Protein AF-A0A7X2MZX8-F1 (afdb_monomer_lite)

Structure (mmCIF, N/CA/C/O backbone):
data_AF-A0A7X2MZX8-F1
#
_entry.id   AF-A0A7X2MZX8-F1
#
loop_
_atom_site.group_PDB
_atom_site.id
_atom_site.type_symbol
_atom_site.label_atom_id
_atom_site.label_alt_id
_atom_site.label_comp_id
_atom_site.label_asym_id
_atom_site.label_entity_id
_atom_site.label_seq_id
_atom_site.pdbx_PDB_ins_code
_atom_site.Cartn_x
_atom_site.Cartn_y
_atom_site.Cartn_z
_atom_site.occupancy
_atom_site.B_iso_or_equiv
_atom_site.auth_seq_id
_atom_site.auth_comp_id
_atom_site.auth_asym_id
_atom_site.auth_atom_id
_atom_site.pdbx_PDB_model_num
ATOM 1 N N . MET A 1 1 ? 12.137 27.429 22.334 1.00 54.06 1 MET A N 1
ATOM 2 C CA . MET A 1 1 ? 11.299 27.421 23.560 1.00 54.06 1 MET A CA 1
ATOM 3 C C . MET A 1 1 ? 10.363 28.617 23.544 1.00 54.06 1 MET A C 1
ATOM 5 O O . MET A 1 1 ? 10.804 29.695 23.160 1.00 54.06 1 MET A O 1
ATOM 9 N N . LYS A 1 2 ? 9.099 28.456 23.955 1.00 52.84 2 LYS A N 1
ATOM 10 C CA . LYS A 1 2 ? 8.215 29.604 24.213 1.00 52.84 2 LYS A CA 1
ATOM 11 C C . LYS A 1 2 ? 8.514 30.164 25.599 1.00 52.84 2 LYS A C 1
ATOM 13 O O . LYS A 1 2 ? 8.545 29.406 26.566 1.00 52.84 2 LYS A O 1
ATOM 18 N N . LEU A 1 3 ? 8.759 31.467 25.681 1.00 61.44 3 LEU A N 1
ATOM 19 C CA . LEU A 1 3 ? 8.984 32.147 26.953 1.00 61.44 3 LEU A CA 1
ATOM 20 C C . LEU A 1 3 ? 7.658 32.255 27.710 1.00 61.44 3 LEU A C 1
ATOM 22 O O . LEU A 1 3 ? 6.623 32.550 27.115 1.00 61.44 3 LEU A O 1
ATOM 26 N N . LYS A 1 4 ? 7.691 32.011 29.024 1.00 60.12 4 LYS A N 1
ATOM 27 C CA . LYS A 1 4 ? 6.530 32.230 29.899 1.00 60.12 4 LYS A CA 1
ATOM 28 C C . LYS A 1 4 ? 6.283 33.724 30.135 1.00 60.12 4 LYS A C 1
ATOM 30 O O . LYS A 1 4 ? 5.139 34.123 30.312 1.00 60.12 4 LYS A O 1
ATOM 35 N N . ASP A 1 5 ? 7.352 34.515 30.115 1.00 62.06 5 ASP A N 1
ATOM 36 C CA . ASP A 1 5 ? 7.329 35.967 30.239 1.00 62.06 5 ASP A CA 1
ATOM 37 C C . ASP A 1 5 ? 8.517 36.552 29.459 1.00 62.06 5 ASP A C 1
ATOM 39 O O . ASP A 1 5 ? 9.671 36.221 29.742 1.00 62.06 5 ASP A O 1
ATOM 43 N N . ALA A 1 6 ? 8.234 37.357 28.435 1.00 61.19 6 ALA A N 1
ATOM 44 C CA . ALA A 1 6 ? 9.251 37.936 27.558 1.00 61.19 6 ALA A CA 1
ATOM 45 C C . ALA A 1 6 ? 9.924 39.178 28.169 1.00 61.19 6 ALA A C 1
ATOM 47 O O . ALA A 1 6 ? 11.025 39.535 27.762 1.00 61.19 6 ALA A O 1
ATOM 48 N N . SER A 1 7 ? 9.314 39.808 29.179 1.00 61.16 7 SER A N 1
ATOM 49 C CA . SER A 1 7 ? 9.826 41.043 29.790 1.00 61.16 7 SER A CA 1
ATOM 50 C C . SER A 1 7 ? 11.043 40.831 30.699 1.00 61.16 7 SER A C 1
ATOM 52 O O . SER A 1 7 ? 11.708 41.799 31.054 1.00 61.16 7 SER A O 1
ATOM 54 N N . ASN A 1 8 ? 11.360 39.580 31.049 1.00 65.38 8 ASN A N 1
ATOM 55 C CA . ASN A 1 8 ? 12.527 39.216 31.862 1.00 65.38 8 ASN A CA 1
ATOM 56 C C . ASN A 1 8 ? 13.762 38.829 31.028 1.00 65.38 8 ASN A C 1
ATOM 58 O O . ASN A 1 8 ? 14.755 38.365 31.588 1.00 65.38 8 ASN A O 1
ATOM 62 N N . VAL A 1 9 ? 13.705 38.959 29.698 1.00 68.69 9 VAL A N 1
ATOM 63 C CA . VAL A 1 9 ? 14.809 38.572 28.813 1.00 68.69 9 VAL A CA 1
ATOM 64 C C . VAL A 1 9 ? 15.631 39.793 28.427 1.00 68.69 9 VAL A C 1
ATOM 66 O O . VAL A 1 9 ? 15.159 40.688 27.733 1.00 68.69 9 VAL A O 1
ATOM 69 N N . ASP A 1 10 ? 16.899 39.796 28.833 1.00 75.88 10 ASP A N 1
ATOM 70 C CA . ASP A 1 10 ? 17.861 40.809 28.409 1.00 75.88 10 ASP A CA 1
ATOM 71 C C . ASP A 1 10 ? 18.576 40.377 27.121 1.00 75.88 10 ASP A C 1
ATOM 73 O O . ASP A 1 10 ? 19.629 39.732 27.116 1.00 75.88 10 ASP A O 1
ATOM 77 N N . VAL A 1 11 ? 17.972 40.747 25.996 1.00 71.44 11 VAL A N 1
ATOM 78 C CA . VAL A 1 11 ? 18.468 40.454 24.644 1.00 71.44 11 VAL A CA 1
ATOM 79 C C . VAL A 1 11 ? 19.829 41.096 24.377 1.00 71.44 11 VAL A C 1
ATOM 81 O O . VAL A 1 11 ? 20.638 40.539 23.629 1.00 71.44 11 VAL A O 1
ATOM 84 N N . VAL A 1 12 ? 20.090 42.266 24.966 1.00 71.94 12 VAL A N 1
ATOM 85 C CA . VAL A 1 12 ? 21.333 43.021 24.758 1.00 71.94 12 VAL A CA 1
ATOM 86 C C . VAL A 1 12 ? 22.490 42.269 25.402 1.00 71.94 12 VAL A C 1
ATOM 88 O O . VAL A 1 12 ? 23.510 42.033 24.751 1.00 71.94 12 VAL A O 1
ATOM 91 N N . THR A 1 13 ? 22.288 41.799 26.632 1.00 75.31 13 THR A N 1
ATOM 92 C CA . THR A 1 13 ? 23.275 40.982 27.338 1.00 75.31 13 THR A CA 1
ATOM 93 C C . THR A 1 13 ? 23.524 39.658 26.611 1.00 75.31 13 THR A C 1
ATOM 95 O O . THR A 1 13 ? 24.680 39.296 26.402 1.00 75.31 13 THR A O 1
ATOM 98 N N . ILE A 1 14 ? 22.487 38.973 26.113 1.00 74.94 14 ILE A N 1
ATOM 99 C CA . ILE A 1 14 ? 22.658 37.691 25.397 1.00 74.94 14 ILE A CA 1
ATOM 100 C C . ILE A 1 14 ? 23.446 37.863 24.089 1.00 74.94 14 ILE A C 1
ATOM 102 O O . ILE A 1 14 ? 24.304 37.036 23.780 1.00 74.94 14 ILE A O 1
ATOM 106 N N . LYS A 1 15 ? 23.216 38.945 23.333 1.00 73.50 15 LYS A N 1
ATOM 107 C CA . LYS A 1 15 ? 23.986 39.245 22.109 1.00 73.50 15 LYS A CA 1
ATOM 108 C C . LYS A 1 15 ? 25.464 39.532 22.380 1.00 73.50 15 LYS A C 1
ATOM 110 O O . LYS A 1 15 ? 26.278 39.357 21.481 1.00 73.50 15 LYS A O 1
ATOM 115 N N . SER A 1 16 ? 25.805 39.980 23.588 1.00 75.31 16 SER A N 1
ATOM 116 C CA . SER A 1 16 ? 27.186 40.295 23.973 1.00 75.31 16 SER A CA 1
ATOM 117 C C . SER A 1 16 ? 28.009 39.074 24.407 1.00 75.31 16 SER A C 1
ATOM 119 O O . SER A 1 16 ? 29.221 39.187 24.583 1.00 75.31 16 SER A O 1
ATOM 121 N N . ILE A 1 17 ? 27.376 37.904 24.559 1.00 77.69 17 ILE A N 1
ATOM 122 C CA . ILE A 1 17 ? 28.056 36.667 24.956 1.00 77.69 17 ILE A CA 1
ATOM 123 C C . ILE A 1 17 ? 28.947 36.164 23.814 1.00 77.69 17 ILE A C 1
ATOM 125 O O . ILE A 1 17 ? 28.514 36.008 22.670 1.00 77.69 17 ILE A O 1
ATOM 129 N N . GLU A 1 18 ? 30.200 35.849 24.140 1.00 66.12 18 GLU A N 1
ATOM 130 C CA . GLU A 1 18 ? 31.179 35.364 23.172 1.00 66.12 18 GLU A CA 1
ATOM 131 C C . GLU A 1 18 ? 30.726 34.048 22.508 1.00 66.12 18 GLU A C 1
ATOM 133 O O . GLU A 1 18 ? 30.585 33.003 23.144 1.00 66.12 18 GLU A O 1
ATOM 138 N N . GLY A 1 19 ? 30.538 34.078 21.186 1.00 68.12 19 GLY A N 1
ATOM 139 C CA . GLY A 1 19 ? 30.087 32.926 20.397 1.00 68.12 19 GLY A CA 1
ATOM 140 C C . GLY A 1 19 ? 28.605 32.935 20.020 1.00 68.12 19 GLY A C 1
ATOM 141 O O . GLY A 1 19 ? 28.196 32.067 19.244 1.00 68.12 19 GLY A O 1
ATOM 142 N N . VAL A 1 20 ? 27.831 33.917 20.491 1.00 76.25 20 VAL A N 1
ATOM 143 C CA . VAL A 1 20 ? 26.480 34.203 19.992 1.00 76.25 20 VAL A CA 1
ATOM 144 C C . VAL A 1 20 ? 26.590 35.046 18.721 1.00 76.25 20 VAL A C 1
ATOM 146 O O . VAL A 1 20 ? 27.102 36.159 18.738 1.00 76.25 20 VAL A O 1
ATOM 149 N N . LEU A 1 21 ? 26.124 34.501 17.596 1.00 72.56 21 LEU A N 1
ATOM 150 C CA . LEU A 1 21 ? 26.112 35.187 16.297 1.00 72.56 21 LEU A CA 1
ATOM 151 C C . LEU A 1 21 ? 24.869 36.060 16.108 1.00 72.56 21 LEU A C 1
ATOM 153 O O . LEU A 1 21 ? 24.852 36.952 15.264 1.00 72.56 21 LEU A O 1
ATOM 157 N N . GLY A 1 22 ? 23.819 35.799 16.883 1.00 74.19 22 GLY A N 1
ATOM 158 C CA . GLY A 1 22 ? 22.591 36.572 16.841 1.00 74.19 22 GLY A CA 1
ATOM 159 C C . GLY A 1 22 ? 21.546 36.044 17.809 1.00 74.19 22 GLY A C 1
ATOM 160 O O . GLY A 1 22 ? 21.622 34.915 18.287 1.00 74.19 22 GLY A O 1
ATOM 161 N N . VAL A 1 23 ? 20.547 36.877 18.078 1.00 73.50 23 VAL A N 1
ATOM 162 C CA . VAL A 1 23 ? 19.348 36.503 18.832 1.00 73.50 23 VAL A CA 1
ATOM 163 C C . VAL A 1 23 ? 18.152 36.950 18.007 1.00 73.50 23 VAL A C 1
ATOM 165 O O . VAL A 1 23 ? 18.079 38.125 17.633 1.00 73.50 23 VAL A O 1
ATOM 168 N N . VAL A 1 24 ? 17.265 36.010 17.691 1.00 71.75 24 VAL A N 1
ATOM 169 C CA . VAL A 1 24 ? 16.042 36.239 16.919 1.00 71.75 24 VAL A CA 1
ATOM 170 C C . VAL A 1 24 ? 14.852 36.114 17.859 1.00 71.75 24 VAL A C 1
ATOM 172 O O . VAL A 1 24 ? 14.665 35.088 18.516 1.00 71.75 24 VAL A O 1
ATOM 175 N N . GLU A 1 25 ? 14.046 37.168 17.907 1.00 62.09 25 GLU A N 1
ATOM 176 C CA . GLU A 1 25 ? 12.780 37.191 18.630 1.00 62.09 25 GLU A CA 1
ATOM 177 C C . GLU A 1 25 ? 11.626 37.054 17.640 1.00 62.09 25 GLU A C 1
ATOM 179 O O . GLU A 1 25 ? 11.443 37.880 16.749 1.00 62.09 25 GLU A O 1
ATOM 184 N N . SER A 1 26 ? 10.860 35.979 17.786 1.00 61.91 26 SER A N 1
ATOM 185 C CA . SER A 1 26 ? 9.600 35.756 17.076 1.00 61.91 26 SER A CA 1
ATOM 186 C C . SER A 1 26 ? 8.633 35.084 18.062 1.00 61.91 26 SER A C 1
ATOM 188 O O . SER A 1 26 ? 8.614 35.451 19.234 1.00 61.91 26 SER A O 1
ATOM 190 N N . ASP A 1 27 ? 7.892 34.049 17.670 1.00 54.91 27 ASP A N 1
ATOM 191 C CA . ASP A 1 27 ? 7.043 33.282 18.602 1.00 54.91 27 ASP A CA 1
ATOM 192 C C . ASP A 1 27 ? 7.842 32.503 19.671 1.00 54.91 27 ASP A C 1
ATOM 194 O O . ASP A 1 27 ? 7.287 32.018 20.661 1.00 54.91 27 ASP A O 1
ATOM 198 N N . THR A 1 28 ? 9.156 32.370 19.473 1.00 52.41 28 THR A N 1
ATOM 199 C CA . THR A 1 28 ? 10.130 31.786 20.402 1.00 52.41 28 THR A CA 1
ATOM 200 C C . THR A 1 28 ? 11.420 32.597 20.369 1.00 52.41 28 THR A C 1
ATOM 202 O O . THR A 1 28 ? 11.798 33.075 19.300 1.00 52.41 28 THR A O 1
ATOM 205 N N . LEU A 1 29 ? 12.131 32.682 21.495 1.00 71.31 29 LEU A N 1
ATOM 206 C CA . LEU A 1 29 ? 13.488 33.229 21.533 1.00 71.31 29 LEU A CA 1
ATOM 207 C C . LEU A 1 29 ? 14.468 32.196 20.964 1.00 71.31 29 LEU A C 1
ATOM 209 O O . LEU A 1 29 ? 14.519 31.061 21.452 1.00 71.31 29 LEU A O 1
ATOM 213 N N . GLN A 1 30 ? 15.228 32.581 19.940 1.00 70.31 30 GLN A N 1
ATOM 214 C CA . GLN A 1 30 ? 16.240 31.733 19.311 1.00 70.31 30 GLN A CA 1
ATOM 215 C C . GLN A 1 30 ? 17.614 32.392 19.409 1.00 70.31 30 GLN A C 1
ATOM 217 O O . GLN A 1 30 ? 17.800 33.530 18.982 1.00 70.31 30 GLN A O 1
ATOM 222 N N . VAL A 1 31 ? 18.583 31.659 19.954 1.00 75.81 31 VAL A N 1
ATOM 223 C CA . VAL A 1 31 ? 19.983 32.084 20.033 1.00 75.81 31 VAL A CA 1
ATOM 224 C C . VAL A 1 31 ? 20.755 31.370 18.930 1.00 75.81 31 VAL A C 1
ATOM 226 O O . VAL A 1 31 ? 20.787 30.142 18.881 1.00 75.81 31 VAL A O 1
ATOM 229 N N . VAL A 1 32 ? 21.354 32.139 18.028 1.00 76.44 32 VAL A N 1
ATOM 230 C CA . VAL A 1 32 ? 22.102 31.632 16.876 1.00 76.44 32 VAL A CA 1
ATOM 231 C C . VAL A 1 32 ? 23.564 31.474 17.273 1.00 76.44 32 VAL A C 1
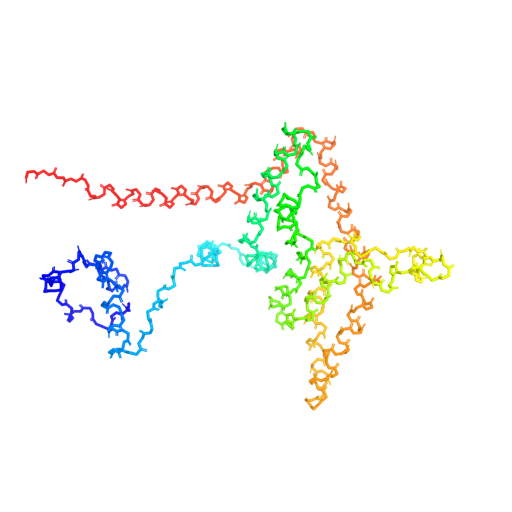ATOM 233 O O . VAL A 1 32 ? 24.223 32.442 17.653 1.00 76.44 32 VAL A O 1
ATOM 236 N N . LEU A 1 33 ? 24.079 30.252 17.167 1.00 76.62 33 LEU A N 1
ATOM 237 C CA . LEU A 1 33 ? 25.466 29.899 17.470 1.00 76.62 33 LEU A CA 1
ATOM 238 C C . LEU A 1 33 ? 26.188 29.487 16.183 1.00 76.62 33 LEU A C 1
ATOM 240 O O . LEU A 1 33 ? 25.575 28.958 15.258 1.00 76.62 33 LEU A O 1
ATOM 244 N N . GLY A 1 34 ? 27.499 29.723 16.120 1.00 67.75 34 GLY A N 1
ATOM 245 C CA . GLY A 1 34 ? 28.305 29.350 14.955 1.00 67.75 34 GLY A CA 1
ATOM 246 C C . GLY A 1 34 ? 28.410 27.836 14.722 1.00 67.75 34 GLY A C 1
ATOM 247 O O . GLY A 1 34 ? 28.273 27.050 15.671 1.00 67.75 34 GLY A O 1
ATOM 248 N N . PRO A 1 35 ? 28.695 27.415 13.472 1.00 55.41 35 PRO A N 1
ATOM 249 C CA . PRO A 1 35 ? 28.863 26.006 13.123 1.00 55.41 35 PRO A CA 1
ATOM 250 C C . PRO A 1 35 ? 29.941 25.356 14.006 1.00 55.41 35 PRO A C 1
ATOM 252 O O . PRO A 1 35 ? 31.004 25.930 14.236 1.00 55.41 35 PRO A O 1
ATOM 255 N N . GLY A 1 36 ? 29.641 24.180 14.565 1.00 61.47 36 GLY A N 1
ATOM 256 C CA . GLY A 1 36 ? 30.513 23.442 15.492 1.00 61.47 36 GLY A CA 1
ATOM 257 C C . GLY A 1 36 ? 30.426 23.845 16.976 1.00 61.47 36 GLY A C 1
ATOM 258 O O . GLY A 1 36 ? 30.676 23.005 17.840 1.00 61.47 36 GLY A O 1
ATOM 259 N N . LYS A 1 37 ? 30.027 25.083 17.316 1.00 66.19 37 LYS A N 1
ATOM 260 C CA . LYS A 1 37 ? 29.720 25.479 18.714 1.00 66.19 37 LYS A CA 1
ATOM 261 C C . LYS A 1 37 ? 28.304 25.068 19.126 1.00 66.19 37 LYS A C 1
ATOM 263 O O . LYS A 1 37 ? 28.093 24.727 20.287 1.00 66.19 37 LYS A O 1
ATOM 268 N N . VAL A 1 38 ? 27.366 25.056 18.175 1.00 69.19 38 VAL A N 1
ATOM 269 C CA . VAL A 1 38 ? 25.956 24.702 18.412 1.00 69.19 38 VAL A CA 1
ATOM 270 C C . VAL A 1 38 ? 25.779 23.283 18.965 1.00 69.19 38 VAL A C 1
ATOM 272 O O . VAL A 1 38 ? 24.985 23.086 19.875 1.00 69.19 38 VAL A O 1
ATOM 275 N N . GLU A 1 39 ? 26.568 22.314 18.495 1.00 64.50 39 GLU A N 1
ATOM 276 C CA . GLU A 1 39 ? 26.483 20.920 18.955 1.00 64.50 39 GLU A CA 1
ATOM 277 C C . GLU A 1 39 ? 27.008 20.757 20.386 1.00 64.50 39 GLU A C 1
ATOM 279 O O . GLU A 1 39 ? 26.370 20.108 21.211 1.00 64.50 39 GLU A O 1
ATOM 284 N N . LYS A 1 40 ? 28.138 21.401 20.711 1.00 70.56 40 LYS A N 1
ATOM 285 C CA . LYS A 1 40 ? 28.756 21.332 22.047 1.00 70.56 40 LYS A CA 1
ATOM 286 C C . LYS A 1 40 ? 27.912 22.027 23.110 1.00 70.56 40 LYS A C 1
ATOM 288 O O . LYS A 1 40 ? 27.673 21.466 24.171 1.00 70.56 40 LYS A O 1
ATOM 293 N N . ILE A 1 41 ? 27.448 23.241 22.808 1.00 73.94 41 ILE A N 1
ATOM 294 C CA . ILE A 1 41 ? 26.598 24.019 23.719 1.00 73.94 41 ILE A CA 1
ATOM 295 C C . ILE A 1 41 ? 25.226 23.362 23.839 1.00 73.94 41 ILE A C 1
ATOM 297 O O . ILE A 1 41 ? 24.660 23.309 24.925 1.00 73.94 41 ILE A O 1
ATOM 301 N N . GLY A 1 42 ? 24.707 22.822 22.737 1.00 71.00 42 GLY A N 1
ATOM 302 C CA . GLY A 1 42 ? 23.454 22.092 22.739 1.00 71.00 42 GLY A CA 1
ATOM 303 C C . GLY A 1 42 ? 23.475 20.863 23.649 1.00 71.00 42 GLY A C 1
ATOM 304 O O . GLY A 1 42 ? 22.486 20.609 24.331 1.00 71.00 42 GLY A O 1
ATOM 305 N N . ALA A 1 43 ? 24.582 20.114 23.675 1.00 71.25 43 ALA A N 1
ATOM 306 C CA . ALA A 1 43 ? 24.697 18.896 24.476 1.00 71.25 43 ALA A CA 1
ATOM 307 C C . ALA A 1 43 ? 24.684 19.211 25.978 1.00 71.25 43 ALA A C 1
ATOM 309 O O . ALA A 1 43 ? 23.885 18.640 26.714 1.00 71.25 43 ALA A O 1
ATOM 310 N N . GLU A 1 44 ? 25.478 20.198 26.395 1.00 73.56 44 GLU A N 1
ATOM 311 C CA . GLU A 1 44 ? 25.487 20.718 27.770 1.00 73.56 44 GLU A CA 1
ATOM 312 C C . GLU A 1 44 ? 24.131 21.314 28.171 1.00 73.56 44 GLU A C 1
ATOM 314 O O . GLU A 1 44 ? 23.617 21.082 29.263 1.00 73.56 44 GLU A O 1
ATOM 319 N N . PHE A 1 45 ? 23.487 22.048 27.260 1.00 73.38 45 PHE A N 1
ATOM 320 C CA . PHE A 1 45 ? 22.162 22.609 27.509 1.00 73.38 45 PHE A CA 1
ATOM 321 C C . PHE A 1 45 ? 21.101 21.517 27.702 1.00 73.38 45 PHE A C 1
ATOM 323 O O . PHE A 1 45 ? 20.238 21.641 28.574 1.00 73.38 45 PHE A O 1
ATOM 330 N N . ALA A 1 46 ? 21.162 20.440 26.917 1.00 74.31 46 ALA A N 1
ATOM 331 C CA . ALA A 1 46 ? 20.268 19.296 27.058 1.00 74.31 46 ALA A CA 1
ATOM 332 C C . ALA A 1 46 ? 20.484 18.548 28.380 1.00 74.31 46 ALA A C 1
ATOM 334 O O . ALA A 1 46 ? 19.509 18.120 28.999 1.00 74.31 46 ALA A O 1
ATOM 335 N N . GLU A 1 47 ? 21.729 18.441 28.842 1.00 75.06 47 GLU A N 1
ATOM 336 C CA . GLU A 1 47 ? 22.074 17.837 30.131 1.00 75.06 47 GLU A CA 1
ATOM 337 C C . GLU A 1 47 ? 21.566 18.679 31.313 1.00 75.06 47 GLU A C 1
ATOM 339 O O . GLU A 1 47 ? 20.925 18.153 32.223 1.00 75.06 47 GLU A O 1
ATOM 344 N N . LEU A 1 48 ? 21.746 20.002 31.256 1.00 74.44 48 LEU A N 1
ATOM 345 C CA . LEU A 1 48 ? 21.306 20.931 32.304 1.00 74.44 48 LEU A CA 1
ATOM 346 C C . LEU A 1 48 ? 19.782 21.078 32.397 1.00 74.44 48 LEU A C 1
ATOM 348 O O . LEU A 1 48 ? 19.247 21.331 33.476 1.00 74.44 48 LEU A O 1
ATOM 352 N N . THR A 1 49 ? 19.077 20.965 31.269 1.00 72.38 49 THR A N 1
ATOM 353 C CA . THR A 1 49 ? 17.623 21.200 31.204 1.00 72.38 49 THR A CA 1
ATOM 354 C C . THR A 1 49 ? 16.796 19.919 31.131 1.00 72.38 49 THR A C 1
ATOM 356 O O . THR A 1 49 ? 15.580 19.972 31.322 1.00 72.38 49 THR A O 1
ATOM 359 N N . GLY A 1 50 ? 17.425 18.774 30.850 1.00 64.94 50 GLY A N 1
ATOM 360 C CA . GLY A 1 50 ? 16.746 17.504 30.586 1.00 64.94 50 GLY A CA 1
ATOM 361 C C . GLY A 1 50 ? 15.968 17.476 29.264 1.00 64.94 50 GLY A C 1
ATOM 362 O O . GLY A 1 50 ? 15.136 16.589 29.066 1.00 64.94 50 GLY A O 1
ATOM 363 N N . ILE A 1 51 ? 16.190 18.445 28.368 1.00 64.38 51 ILE A N 1
ATOM 364 C CA . ILE A 1 51 ? 15.475 18.578 27.093 1.00 64.38 51 ILE A CA 1
ATOM 365 C C . ILE A 1 51 ? 16.400 18.116 25.963 1.00 64.38 51 ILE A C 1
ATOM 367 O O . ILE A 1 51 ? 17.405 18.776 25.709 1.00 64.38 51 ILE A O 1
ATOM 371 N N . PRO A 1 52 ? 16.095 17.005 25.268 1.00 59.44 52 PRO A N 1
ATOM 372 C CA . PRO A 1 52 ? 16.990 16.457 24.256 1.00 59.44 52 PRO A CA 1
ATOM 373 C C . PRO A 1 52 ? 17.190 17.417 23.075 1.00 59.44 52 PRO A C 1
ATOM 375 O O . PRO A 1 52 ? 16.256 18.074 22.610 1.00 59.44 52 PRO A O 1
ATOM 378 N N . LEU A 1 53 ? 18.420 17.463 22.558 1.00 57.88 53 LEU A N 1
ATOM 379 C CA . LEU A 1 53 ? 18.743 18.175 21.323 1.00 57.88 53 LEU A CA 1
ATOM 380 C C . LEU A 1 53 ? 17.936 17.609 20.149 1.00 57.88 53 LEU A C 1
ATOM 382 O O . LEU A 1 53 ? 17.942 16.403 19.920 1.00 57.88 53 LEU A O 1
ATOM 386 N N . GLY A 1 54 ? 17.271 18.486 19.391 1.00 54.16 54 GLY A N 1
ATOM 387 C CA . GLY A 1 54 ? 16.484 18.104 18.211 1.00 54.16 54 GLY A CA 1
ATOM 388 C C . GLY A 1 54 ? 14.963 18.186 18.375 1.00 54.16 54 GLY A C 1
ATOM 389 O O . GLY A 1 54 ? 14.243 17.792 17.467 1.00 54.16 54 GLY A O 1
ATOM 390 N N . THR A 1 55 ? 14.438 18.744 19.473 1.00 44.28 55 THR A N 1
ATOM 391 C CA . THR A 1 55 ? 12.988 19.009 19.621 1.00 44.28 55 THR A CA 1
ATOM 392 C C . THR A 1 55 ? 12.512 20.289 18.919 1.00 44.28 55 THR A C 1
ATOM 394 O O . THR A 1 55 ? 11.467 20.836 19.268 1.00 44.28 55 THR A O 1
ATOM 397 N N . ALA A 1 56 ? 13.281 20.810 17.964 1.00 44.00 56 ALA A N 1
ATOM 398 C CA . ALA A 1 56 ? 12.738 21.685 16.937 1.00 44.00 56 ALA A CA 1
ATOM 399 C C . ALA A 1 56 ? 12.436 20.777 15.747 1.00 44.00 56 ALA A C 1
ATOM 401 O O . ALA A 1 56 ? 13.349 20.386 15.025 1.00 44.00 56 ALA A O 1
ATOM 402 N N . GLU A 1 57 ? 11.172 20.376 15.617 1.00 41.41 57 GLU A N 1
ATOM 403 C CA . GLU A 1 57 ? 10.675 19.705 14.421 1.00 41.41 57 GLU A CA 1
ATOM 404 C C . GLU A 1 57 ? 10.997 20.614 13.225 1.00 41.41 57 GLU A C 1
ATOM 406 O O . GLU A 1 57 ? 10.408 21.682 13.064 1.00 41.41 57 GLU A O 1
ATOM 411 N N . GLU A 1 58 ? 11.987 20.237 12.409 1.00 43.09 58 GLU A N 1
ATOM 412 C CA . GLU A 1 58 ? 12.022 20.739 11.040 1.00 43.09 58 GLU A CA 1
ATOM 413 C C . GLU A 1 58 ? 10.714 20.298 10.385 1.00 43.09 58 GLU A C 1
ATOM 415 O O . GLU A 1 58 ? 10.352 19.121 10.521 1.00 43.09 58 GLU A O 1
ATOM 420 N N . PRO A 1 59 ? 9.995 21.199 9.691 1.00 40.50 59 PRO A N 1
ATOM 421 C CA . PRO A 1 59 ? 8.691 20.871 9.165 1.00 40.50 59 PRO A CA 1
ATOM 422 C C . PRO A 1 59 ? 8.816 19.714 8.188 1.00 40.50 59 PRO A C 1
ATOM 424 O O . PRO A 1 59 ? 9.304 19.848 7.064 1.00 40.50 59 PRO A O 1
ATOM 427 N N . THR A 1 60 ? 8.383 18.539 8.637 1.00 47.91 60 THR A N 1
ATOM 428 C CA . THR A 1 60 ? 8.369 17.348 7.797 1.00 47.91 60 THR A CA 1
ATOM 429 C C . THR A 1 60 ? 7.447 17.607 6.604 1.00 47.91 60 THR A C 1
ATOM 431 O O . THR A 1 60 ? 6.549 18.453 6.647 1.00 47.91 60 THR A O 1
ATOM 434 N N . ALA A 1 61 ? 7.601 16.848 5.517 1.00 52.22 61 ALA A N 1
ATOM 435 C CA . ALA A 1 61 ? 6.658 16.902 4.393 1.00 52.22 61 ALA A CA 1
ATOM 436 C C . ALA A 1 61 ? 5.186 16.722 4.844 1.00 52.22 61 ALA A C 1
ATOM 438 O O . ALA A 1 61 ? 4.259 17.161 4.159 1.00 52.22 61 ALA A O 1
ATOM 439 N N . GLU A 1 62 ? 4.962 16.122 6.019 1.00 49.03 62 GLU A N 1
ATOM 440 C CA . GLU A 1 62 ? 3.660 16.021 6.669 1.00 49.03 62 GLU A CA 1
ATOM 441 C C . GLU A 1 62 ? 3.138 17.359 7.213 1.00 49.03 62 GLU A C 1
ATOM 443 O O . GLU A 1 62 ? 1.928 17.586 7.163 1.00 49.03 62 GLU A O 1
ATOM 448 N N . GLU A 1 63 ? 4.005 18.244 7.703 1.00 50.91 63 GLU A N 1
ATOM 449 C CA . GLU A 1 63 ? 3.660 19.567 8.236 1.00 50.91 63 GLU A CA 1
ATOM 450 C C . GLU A 1 63 ? 3.459 20.598 7.131 1.00 50.91 63 GLU A C 1
ATOM 452 O O . GLU A 1 63 ? 2.422 21.256 7.117 1.00 50.91 63 GLU A O 1
ATOM 457 N N . LEU A 1 64 ? 4.305 20.616 6.097 1.00 53.19 64 LEU A N 1
ATOM 458 C CA . LEU A 1 64 ? 4.084 21.445 4.898 1.00 53.19 64 LEU A CA 1
ATOM 459 C C . LEU A 1 64 ? 2.791 21.055 4.153 1.00 53.19 64 LEU A C 1
ATOM 461 O O . LEU A 1 64 ? 2.080 21.900 3.595 1.00 53.19 64 LEU A O 1
ATOM 465 N N . ALA A 1 65 ? 2.427 19.768 4.182 1.00 54.38 65 ALA A N 1
ATOM 466 C CA . ALA A 1 65 ? 1.140 19.293 3.679 1.00 54.38 65 ALA A CA 1
ATOM 467 C C . ALA A 1 65 ? -0.035 19.598 4.631 1.00 54.38 65 ALA A C 1
ATOM 469 O O . ALA A 1 65 ? -1.186 19.562 4.185 1.00 54.38 65 ALA A O 1
ATOM 470 N N . LYS A 1 66 ? 0.205 19.874 5.922 1.00 52.16 66 LYS A N 1
ATOM 471 C CA . LYS A 1 66 ? -0.810 20.257 6.927 1.00 52.16 66 LYS A CA 1
ATOM 472 C C . LYS A 1 66 ? -1.006 21.776 7.023 1.00 52.16 66 LYS A C 1
ATOM 474 O O . LYS A 1 66 ? -2.152 22.201 7.171 1.00 52.16 66 LYS A O 1
ATOM 479 N N . GLU A 1 67 ? 0.027 22.593 6.859 1.00 45.78 67 GLU A N 1
ATOM 480 C CA . GLU A 1 67 ? -0.069 24.061 6.860 1.00 45.78 67 GLU A CA 1
ATOM 481 C C . GLU A 1 67 ? -0.832 24.572 5.632 1.00 45.78 67 GLU A C 1
ATOM 483 O O . GLU A 1 67 ? -1.798 25.323 5.775 1.00 45.78 67 GLU A O 1
ATOM 488 N N . ASN A 1 68 ? -0.591 23.985 4.452 1.00 50.62 68 ASN A N 1
ATOM 489 C CA . ASN A 1 68 ? -1.429 24.197 3.260 1.00 50.62 68 ASN A CA 1
ATOM 490 C C . ASN A 1 68 ? -2.906 23.754 3.445 1.00 50.62 68 ASN A C 1
ATOM 492 O O . ASN A 1 68 ? -3.789 24.118 2.660 1.00 50.62 68 ASN A O 1
ATOM 496 N N . LYS A 1 69 ? -3.220 22.952 4.479 1.00 50.84 69 LYS A N 1
ATOM 497 C CA . LYS A 1 69 ? -4.591 22.520 4.829 1.00 50.84 69 LYS A CA 1
ATOM 498 C C . LYS A 1 69 ? -5.271 23.442 5.849 1.00 50.84 69 LYS A C 1
ATOM 500 O O . LYS A 1 69 ? -6.501 23.365 5.962 1.00 50.84 69 LYS A O 1
ATOM 505 N N . ALA A 1 70 ? -4.532 24.285 6.573 1.00 48.25 70 ALA A N 1
ATOM 506 C CA . ALA A 1 70 ? -5.079 25.180 7.595 1.00 48.25 70 ALA A CA 1
ATOM 507 C C . ALA A 1 70 ? -5.718 26.439 6.984 1.00 48.25 70 ALA A C 1
ATOM 509 O O . ALA A 1 70 ? -6.832 26.787 7.374 1.00 48.25 70 ALA A O 1
ATOM 510 N N . GLU A 1 71 ? -5.125 27.023 5.939 1.00 44.19 71 GLU A N 1
ATOM 511 C CA . GLU A 1 71 ? -5.726 28.159 5.212 1.00 44.19 71 GLU A CA 1
ATOM 512 C C . GLU A 1 71 ? -6.975 27.759 4.398 1.00 44.19 71 GLU A C 1
ATOM 514 O O . GLU A 1 71 ? -7.865 28.568 4.143 1.00 44.19 71 GLU A O 1
ATOM 519 N N . ARG A 1 72 ? -7.139 26.463 4.088 1.00 45.88 72 ARG A N 1
ATOM 520 C CA . ARG A 1 72 ? -8.357 25.894 3.468 1.00 45.88 72 ARG A CA 1
ATOM 521 C C . ARG A 1 72 ? -9.456 25.518 4.473 1.00 45.88 72 ARG A C 1
ATOM 523 O O . ARG A 1 72 ? -10.384 24.781 4.118 1.00 45.88 72 ARG A O 1
ATOM 530 N N . LYS A 1 73 ? -9.358 25.939 5.740 1.00 43.56 73 LYS A N 1
ATOM 531 C CA . LYS A 1 73 ? -10.424 25.734 6.742 1.00 43.56 73 LYS A CA 1
ATOM 532 C C . LYS A 1 73 ? -11.576 26.735 6.609 1.00 43.56 73 LYS A C 1
ATOM 534 O O . LYS A 1 73 ? -12.661 26.434 7.089 1.00 43.56 73 LYS A O 1
ATOM 539 N N . ALA A 1 74 ? -11.385 27.859 5.918 1.00 45.66 74 ALA A N 1
ATOM 540 C CA . ALA A 1 74 ? -12.418 28.890 5.794 1.00 45.66 74 ALA A CA 1
ATOM 541 C C . ALA A 1 74 ? -13.381 28.704 4.603 1.00 45.66 74 ALA A C 1
ATOM 543 O O . ALA A 1 74 ? -14.407 29.373 4.543 1.00 45.66 74 ALA A O 1
ATOM 544 N N . MET A 1 75 ? -13.111 27.787 3.664 1.00 45.44 75 MET A N 1
ATOM 545 C CA . MET A 1 75 ? -13.985 27.577 2.504 1.00 45.44 75 MET A CA 1
ATOM 546 C C . MET A 1 75 ? -14.342 26.096 2.309 1.00 45.44 75 MET A C 1
ATOM 548 O O . MET A 1 75 ? -13.523 25.298 1.861 1.00 45.44 75 MET A O 1
ATOM 552 N N . GLN A 1 76 ? -15.614 25.789 2.602 1.00 45.09 76 GLN A N 1
ATOM 553 C CA . GLN A 1 76 ? -16.409 24.609 2.209 1.00 45.09 76 GLN A CA 1
ATOM 554 C C . GLN A 1 76 ? -16.312 23.334 3.082 1.00 45.09 76 GLN A C 1
ATOM 556 O O . GLN A 1 76 ? -15.628 22.358 2.786 1.00 45.09 76 GLN A O 1
ATOM 561 N N . ASN A 1 77 ? -17.164 23.284 4.110 1.00 57.16 77 ASN A N 1
ATOM 562 C CA . ASN A 1 77 ? -17.493 22.107 4.930 1.00 57.16 77 ASN A CA 1
ATOM 563 C C . ASN A 1 77 ? -18.362 21.053 4.191 1.00 57.16 77 ASN A C 1
ATOM 565 O O . ASN A 1 77 ? -19.354 20.577 4.737 1.00 57.16 77 ASN A O 1
ATOM 569 N N . HIS A 1 78 ? -18.041 20.674 2.947 1.00 75.12 78 HIS A N 1
ATOM 570 C CA . HIS A 1 78 ? -18.845 19.689 2.201 1.00 75.12 78 HIS A CA 1
ATOM 571 C C . HIS A 1 78 ? -18.403 18.236 2.505 1.00 75.12 78 HIS A C 1
ATOM 573 O O . HIS A 1 78 ? -17.196 17.962 2.518 1.00 75.12 78 HIS A O 1
ATOM 579 N N . PRO A 1 79 ? -19.323 17.264 2.694 1.00 76.81 79 PRO A N 1
ATOM 580 C CA . PRO A 1 79 ? -18.989 15.861 2.991 1.00 76.81 79 PRO A CA 1
ATOM 581 C C . PRO A 1 79 ? -18.054 15.222 1.955 1.00 76.81 79 PRO A C 1
ATOM 583 O O . PRO A 1 79 ? -17.134 14.490 2.320 1.00 76.81 79 PRO A O 1
ATOM 586 N N . VAL A 1 80 ? -18.216 15.575 0.676 1.00 76.31 80 VAL A N 1
ATOM 587 C CA . VAL A 1 80 ? -17.325 15.132 -0.412 1.00 76.31 80 VAL A CA 1
ATOM 588 C C . VAL A 1 80 ? -15.894 15.623 -0.194 1.00 76.31 80 VAL A C 1
ATOM 590 O O . VAL A 1 80 ? -14.954 14.847 -0.308 1.00 76.31 80 VAL A O 1
ATOM 593 N N . GLN A 1 81 ? -15.700 16.883 0.203 1.00 74.88 81 GLN A N 1
ATOM 594 C CA . GLN A 1 81 ? -14.358 17.400 0.472 1.00 74.88 81 GLN A CA 1
ATOM 595 C C . GLN A 1 81 ? -13.727 16.729 1.688 1.00 74.88 81 GLN A C 1
ATOM 597 O O . GLN A 1 81 ? -12.527 16.469 1.688 1.00 74.88 81 GLN A O 1
ATOM 602 N N . ARG A 1 82 ? -14.521 16.404 2.715 1.00 79.44 82 ARG A N 1
ATOM 603 C CA . ARG A 1 82 ? -14.035 15.645 3.875 1.00 79.44 82 ARG A CA 1
ATOM 604 C C . ARG A 1 82 ? -13.586 14.241 3.473 1.00 79.44 82 ARG A C 1
ATOM 606 O O . ARG A 1 82 ? -12.550 13.791 3.953 1.00 79.44 82 ARG A O 1
ATOM 613 N N . PHE A 1 83 ? -14.321 13.579 2.583 1.00 80.00 83 PHE A N 1
ATOM 614 C CA . PHE A 1 83 ? -13.927 12.284 2.033 1.00 80.00 83 PHE A CA 1
ATOM 615 C C . PHE A 1 83 ? -12.642 12.386 1.199 1.00 80.00 83 PHE A C 1
ATOM 617 O O . PHE A 1 83 ? -11.688 11.663 1.469 1.00 80.00 83 PHE A O 1
ATOM 624 N N . LEU A 1 84 ? -12.558 13.351 0.279 1.00 79.44 84 LEU A N 1
ATOM 625 C CA . LEU A 1 84 ? -11.349 13.597 -0.519 1.00 79.44 84 LEU A CA 1
ATOM 626 C C . LEU A 1 84 ? -10.128 13.927 0.354 1.00 79.44 84 LEU A C 1
ATOM 628 O O . LEU A 1 84 ? -9.026 13.467 0.067 1.00 79.44 84 LEU A O 1
ATOM 632 N N . ARG A 1 85 ? -10.313 14.667 1.457 1.00 81.12 85 ARG A N 1
ATOM 633 C CA . ARG A 1 85 ? -9.250 14.928 2.445 1.00 81.12 85 ARG A CA 1
ATOM 634 C C . ARG A 1 85 ? -8.743 13.638 3.091 1.00 81.12 85 ARG A C 1
ATOM 636 O O . ARG A 1 85 ? -7.534 13.501 3.243 1.00 81.12 85 ARG A O 1
ATOM 643 N N . ARG A 1 86 ? -9.633 12.698 3.432 1.00 85.69 86 ARG A N 1
ATOM 644 C CA . ARG A 1 86 ? -9.224 11.387 3.963 1.00 85.69 86 ARG A CA 1
ATOM 645 C C . ARG A 1 86 ? -8.405 10.610 2.947 1.00 85.69 86 ARG A C 1
ATOM 647 O O . ARG A 1 86 ? -7.346 10.111 3.294 1.00 85.69 86 ARG A O 1
ATOM 654 N N . ILE A 1 87 ? -8.847 10.569 1.688 1.00 87.12 87 ILE A N 1
ATOM 655 C CA . ILE A 1 87 ? -8.073 9.918 0.625 1.00 87.12 87 ILE A CA 1
ATOM 656 C C . ILE A 1 87 ? -6.689 10.562 0.496 1.00 87.12 87 ILE A C 1
ATOM 658 O O . ILE A 1 87 ? -5.692 9.853 0.500 1.00 87.12 87 ILE A O 1
ATOM 662 N N . ALA A 1 88 ? -6.596 11.893 0.488 1.00 84.81 88 ALA A N 1
ATOM 663 C CA . ALA A 1 88 ? -5.306 12.578 0.438 1.00 84.81 88 ALA A CA 1
ATOM 664 C C . ALA A 1 88 ? -4.393 12.217 1.628 1.00 84.81 88 ALA A C 1
ATOM 666 O O . ALA A 1 88 ? -3.204 11.982 1.433 1.00 84.81 88 ALA A O 1
ATOM 667 N N . ASN A 1 89 ? -4.932 12.126 2.849 1.00 86.75 89 ASN A N 1
ATOM 668 C CA . ASN A 1 89 ? -4.159 11.754 4.040 1.00 86.75 89 ASN A CA 1
ATOM 669 C C . ASN A 1 89 ? -3.543 10.346 3.955 1.00 86.75 89 ASN A C 1
ATOM 671 O O . ASN A 1 89 ? -2.509 10.113 4.569 1.00 86.75 89 ASN A O 1
ATOM 675 N N . ILE A 1 90 ? -4.126 9.434 3.170 1.00 92.88 90 ILE A N 1
ATOM 676 C CA . ILE A 1 90 ? -3.581 8.083 2.953 1.00 92.88 90 ILE A CA 1
ATOM 677 C C . ILE A 1 90 ? -2.289 8.134 2.126 1.00 92.88 90 ILE A C 1
ATOM 679 O O . ILE A 1 90 ? -1.362 7.358 2.369 1.00 92.88 90 ILE A O 1
ATOM 683 N N . PHE A 1 91 ? -2.220 9.066 1.172 1.00 91.75 91 PHE A N 1
ATOM 684 C CA . PHE A 1 91 ? -1.103 9.204 0.237 1.00 91.75 91 PHE A CA 1
ATOM 685 C C . PHE A 1 91 ? -0.014 10.170 0.704 1.00 91.75 91 PHE A C 1
ATOM 687 O O . PHE A 1 91 ? 1.128 10.007 0.290 1.00 91.75 91 PHE A O 1
ATOM 694 N N . VAL A 1 92 ? -0.322 11.144 1.569 1.00 88.88 92 VAL A N 1
ATOM 695 C CA . VAL A 1 92 ? 0.674 12.117 2.066 1.00 88.88 92 VAL A CA 1
ATOM 696 C C . VAL A 1 92 ? 1.924 11.439 2.653 1.00 88.88 92 VAL A C 1
ATOM 698 O O . VAL A 1 92 ? 3.016 11.794 2.213 1.00 88.88 92 VAL A O 1
ATOM 701 N N . PRO A 1 93 ? 1.816 10.424 3.535 1.00 90.12 93 PRO A N 1
ATOM 702 C CA . PRO A 1 93 ? 2.996 9.736 4.069 1.00 90.12 93 PRO A CA 1
ATOM 703 C C . PRO A 1 93 ? 3.806 8.969 3.010 1.00 90.12 93 PRO A C 1
ATOM 705 O O . PRO A 1 93 ? 4.944 8.590 3.256 1.00 90.12 93 PRO A O 1
ATOM 708 N N . LEU A 1 94 ? 3.226 8.713 1.832 1.00 93.25 94 LEU A N 1
ATOM 709 C CA . LEU A 1 94 ? 3.868 7.980 0.736 1.00 93.25 94 LEU A CA 1
ATOM 710 C C . LEU A 1 94 ? 4.603 8.906 -0.240 1.00 93.25 94 LEU A C 1
ATOM 712 O O . LEU A 1 94 ? 5.393 8.421 -1.049 1.00 93.25 94 LEU A O 1
ATOM 716 N N . LEU A 1 95 ? 4.365 10.222 -0.172 1.00 91.25 95 LEU A N 1
ATOM 717 C CA . LEU A 1 95 ? 4.931 11.195 -1.109 1.00 91.25 95 LEU A CA 1
ATOM 718 C C . LEU A 1 95 ? 6.462 11.131 -1.203 1.00 91.25 95 LEU A C 1
ATOM 720 O O . LEU A 1 95 ? 6.946 11.055 -2.333 1.00 91.25 95 LEU A O 1
ATOM 724 N N . PRO A 1 96 ? 7.236 11.102 -0.096 1.00 88.88 96 PRO A N 1
ATOM 725 C CA . PRO A 1 96 ? 8.696 11.068 -0.194 1.00 88.88 96 PRO A CA 1
ATOM 726 C C . PRO A 1 96 ? 9.195 9.839 -0.961 1.00 88.88 96 PRO A C 1
ATOM 728 O O . PRO A 1 96 ? 10.050 9.952 -1.838 1.00 88.88 96 PRO A O 1
ATOM 731 N N . GLY A 1 97 ? 8.594 8.675 -0.693 1.00 91.81 97 GLY A N 1
ATOM 732 C CA . GLY A 1 97 ? 8.897 7.444 -1.415 1.00 91.81 97 GLY A CA 1
ATOM 733 C C . GLY A 1 97 ? 8.556 7.562 -2.898 1.00 91.81 97 GLY A C 1
ATOM 734 O O . GLY A 1 97 ? 9.392 7.247 -3.743 1.00 91.81 97 GLY A O 1
ATOM 735 N N . ILE A 1 98 ? 7.346 8.032 -3.224 1.00 93.56 98 ILE A N 1
ATOM 736 C CA . ILE A 1 98 ? 6.868 8.131 -4.614 1.00 93.56 98 ILE A CA 1
ATOM 737 C C . ILE A 1 98 ? 7.774 9.057 -5.429 1.00 93.56 98 ILE A C 1
ATOM 739 O O . ILE A 1 98 ? 8.093 8.745 -6.577 1.00 93.56 98 ILE A O 1
ATOM 743 N N . ILE A 1 99 ? 8.223 10.163 -4.832 1.00 93.00 99 ILE A N 1
ATOM 744 C CA . ILE A 1 99 ? 9.156 11.102 -5.462 1.00 93.00 99 ILE A CA 1
ATOM 745 C C . ILE A 1 99 ? 10.489 10.406 -5.757 1.00 93.00 99 ILE A C 1
ATOM 747 O O . ILE A 1 99 ? 10.946 10.433 -6.899 1.00 93.00 99 ILE A O 1
ATOM 751 N N . ALA A 1 100 ? 11.090 9.738 -4.767 1.00 94.81 100 ALA A N 1
ATOM 752 C CA . ALA A 1 100 ? 12.368 9.049 -4.944 1.00 94.81 100 ALA A CA 1
ATOM 753 C C . ALA A 1 100 ? 12.285 7.936 -6.005 1.00 94.81 100 ALA A C 1
ATOM 755 O O . ALA A 1 100 ? 13.074 7.914 -6.950 1.00 94.81 100 ALA A O 1
ATOM 756 N N . ALA A 1 101 ? 11.289 7.054 -5.895 1.00 95.38 101 ALA A N 1
ATOM 757 C CA . ALA A 1 101 ? 11.072 5.955 -6.833 1.00 95.38 101 ALA A CA 1
ATOM 758 C C . ALA A 1 101 ? 10.791 6.461 -8.259 1.00 95.38 101 ALA A C 1
ATOM 760 O O . ALA A 1 101 ? 11.320 5.923 -9.233 1.00 95.38 101 ALA A O 1
ATOM 761 N N . GLY A 1 102 ? 9.993 7.526 -8.390 1.00 95.31 102 GLY A N 1
ATOM 762 C CA . GLY A 1 102 ? 9.688 8.163 -9.669 1.00 95.31 102 GLY A CA 1
ATOM 763 C C . GLY A 1 102 ? 10.921 8.764 -10.345 1.00 95.31 102 GLY A C 1
ATOM 764 O O . GLY A 1 102 ? 11.131 8.533 -11.536 1.00 95.31 102 GLY A O 1
ATOM 765 N N . LEU A 1 103 ? 11.765 9.482 -9.595 1.00 96.81 103 LEU A N 1
ATOM 766 C CA . LEU A 1 103 ? 13.009 10.061 -10.116 1.00 96.81 103 LEU A CA 1
ATOM 767 C C . LEU A 1 103 ? 14.000 8.978 -10.560 1.00 96.81 103 LEU A C 1
ATOM 769 O O . LEU A 1 103 ? 14.550 9.075 -11.657 1.00 96.81 103 LEU A O 1
ATOM 773 N N . ILE A 1 104 ? 14.177 7.922 -9.758 1.00 96.25 104 ILE A N 1
ATOM 774 C CA . ILE A 1 104 ? 15.043 6.786 -10.107 1.00 96.25 104 ILE A CA 1
ATOM 775 C C . ILE A 1 104 ? 14.555 6.123 -11.399 1.00 96.25 104 ILE A C 1
ATOM 777 O O . ILE A 1 104 ? 15.331 5.981 -12.344 1.00 96.25 104 ILE A O 1
ATOM 781 N N . ASN A 1 105 ? 13.264 5.784 -11.487 1.00 95.62 105 ASN A N 1
ATOM 782 C CA . ASN A 1 105 ? 12.698 5.175 -12.694 1.00 95.62 105 ASN A CA 1
ATOM 783 C C . ASN A 1 105 ? 12.804 6.098 -13.915 1.00 95.62 105 ASN A C 1
ATOM 785 O O . ASN A 1 105 ? 13.104 5.627 -15.011 1.00 95.62 105 ASN A O 1
ATOM 789 N N . GLY A 1 106 ? 12.601 7.406 -13.738 1.00 95.62 106 GLY A N 1
ATOM 790 C CA . GLY A 1 106 ? 12.774 8.400 -14.798 1.00 95.62 106 GLY A CA 1
ATOM 791 C C . GLY A 1 106 ? 14.196 8.404 -15.359 1.00 95.62 106 GLY A C 1
ATOM 792 O O . GLY A 1 106 ? 14.379 8.294 -16.572 1.00 95.62 106 GLY A O 1
ATOM 793 N N . ILE A 1 107 ? 15.203 8.446 -14.482 1.00 96.00 107 ILE A N 1
ATOM 794 C CA . ILE A 1 107 ? 16.620 8.391 -14.870 1.00 96.00 107 ILE A CA 1
ATOM 795 C C . ILE A 1 107 ? 16.939 7.058 -15.560 1.00 96.00 107 ILE A C 1
ATOM 797 O O . ILE A 1 107 ? 17.522 7.052 -16.646 1.00 96.00 107 ILE A O 1
ATOM 801 N N . CYS A 1 108 ? 16.511 5.929 -14.986 1.00 94.94 108 CYS A N 1
ATOM 802 C CA . CYS A 1 108 ? 16.701 4.611 -15.593 1.00 94.94 108 CYS A CA 1
ATOM 803 C C . CYS A 1 108 ? 16.080 4.534 -16.995 1.00 94.94 108 CYS A C 1
ATOM 805 O O . CYS A 1 108 ? 16.718 4.020 -17.913 1.00 94.94 108 CYS A O 1
ATOM 807 N N . ASN A 1 109 ? 14.882 5.085 -17.197 1.00 94.81 109 ASN A N 1
ATOM 808 C CA . ASN A 1 109 ? 14.225 5.108 -18.503 1.00 94.81 109 ASN A CA 1
ATOM 809 C C . ASN A 1 109 ? 15.014 5.923 -19.539 1.00 94.81 109 ASN A C 1
ATOM 811 O O . ASN A 1 109 ? 15.231 5.434 -20.648 1.00 94.81 109 ASN A O 1
ATOM 815 N N . VAL A 1 110 ? 15.505 7.114 -19.181 1.00 95.62 110 VAL A N 1
ATOM 816 C CA . VAL A 1 110 ? 16.345 7.936 -20.077 1.00 95.62 110 VAL A CA 1
ATOM 817 C C . VAL A 1 110 ? 17.633 7.203 -20.457 1.00 95.62 110 VAL A C 1
ATOM 819 O O . VAL A 1 110 ? 18.011 7.187 -21.632 1.00 95.62 110 VAL A O 1
ATOM 822 N N . ILE A 1 111 ? 18.280 6.551 -19.488 1.00 93.94 111 ILE A N 1
ATOM 823 C CA . ILE A 1 111 ? 19.487 5.748 -19.714 1.00 93.94 111 ILE A CA 1
ATOM 824 C C . ILE A 1 111 ? 19.190 4.579 -20.658 1.00 93.94 111 ILE A C 1
ATOM 826 O O . ILE A 1 111 ? 19.939 4.367 -21.611 1.00 93.94 111 ILE A O 1
ATOM 830 N N . ASN A 1 112 ? 18.098 3.841 -20.443 1.00 93.94 112 ASN A N 1
ATOM 831 C CA . ASN A 1 112 ? 17.723 2.705 -21.289 1.00 93.94 112 ASN A CA 1
ATOM 832 C C . ASN A 1 112 ? 17.486 3.125 -22.741 1.00 93.94 112 ASN A C 1
ATOM 834 O O . ASN A 1 112 ? 18.003 2.483 -23.654 1.00 93.94 112 ASN A O 1
ATOM 838 N N . VAL A 1 113 ? 16.750 4.219 -22.956 1.00 94.38 113 VAL A N 1
ATOM 839 C CA . VAL A 1 113 ? 16.482 4.747 -24.302 1.00 94.38 113 VAL A CA 1
ATOM 840 C C . VAL A 1 113 ? 17.776 5.222 -24.967 1.00 94.38 113 VAL A C 1
ATOM 842 O O . VAL A 1 113 ? 18.056 4.843 -26.102 1.00 94.38 113 VAL A O 1
ATOM 845 N N . SER A 1 114 ? 18.604 5.989 -24.253 1.00 94.12 114 SER A N 1
ATOM 846 C CA . SER A 1 114 ? 19.833 6.578 -24.813 1.00 94.12 114 SER A CA 1
ATOM 847 C C . SER A 1 114 ? 20.917 5.536 -25.098 1.00 94.12 114 SER A C 1
ATOM 849 O O . SER A 1 114 ? 21.632 5.634 -26.091 1.00 94.12 114 SER A O 1
ATOM 851 N N . SER A 1 115 ? 21.028 4.515 -24.246 1.00 91.94 115 SER A N 1
ATOM 852 C CA . SER A 1 115 ? 22.016 3.436 -24.381 1.00 91.94 115 SER A CA 1
ATOM 853 C C . SER A 1 115 ? 21.530 2.260 -25.230 1.00 91.94 115 SER A C 1
ATOM 855 O O . SER A 1 115 ? 22.261 1.283 -25.378 1.00 91.94 115 SER A O 1
ATOM 857 N N . LYS A 1 116 ? 20.293 2.307 -25.751 1.00 92.44 116 LYS A N 1
ATOM 858 C CA . LYS A 1 116 ? 19.613 1.162 -26.387 1.00 92.44 116 LYS A CA 1
ATOM 859 C C . LYS A 1 116 ? 19.634 -0.098 -25.508 1.00 92.44 116 LYS A C 1
ATOM 861 O O . LYS A 1 116 ? 19.769 -1.214 -26.003 1.00 92.44 116 LYS A O 1
ATOM 866 N N . GLY A 1 117 ? 19.526 0.094 -24.195 1.00 90.94 117 GLY A N 1
ATOM 867 C CA . GLY A 1 117 ? 19.514 -0.979 -23.207 1.00 90.94 117 GLY A CA 1
ATOM 868 C C . GLY A 1 117 ? 20.875 -1.615 -22.918 1.00 90.94 117 GLY A C 1
ATOM 869 O O . GLY A 1 117 ? 20.885 -2.686 -22.319 1.00 90.94 117 GLY A O 1
ATOM 870 N N . ALA A 1 118 ? 22.002 -0.984 -23.275 1.00 92.88 118 ALA A N 1
ATOM 871 C CA . ALA A 1 118 ? 23.347 -1.549 -23.083 1.00 92.88 118 ALA A CA 1
ATOM 872 C C . ALA A 1 118 ? 23.689 -1.923 -21.627 1.00 92.88 118 ALA A C 1
ATOM 874 O O . ALA A 1 118 ? 24.574 -2.742 -21.401 1.00 92.88 118 ALA A O 1
ATOM 875 N N . LEU A 1 119 ? 23.006 -1.328 -20.644 1.00 92.75 119 LEU A N 1
ATOM 876 C CA . LEU A 1 119 ? 23.206 -1.621 -19.220 1.00 92.75 119 LEU A CA 1
ATOM 877 C C . LEU A 1 119 ? 22.257 -2.697 -18.665 1.00 92.75 119 LEU A C 1
ATOM 879 O O . LEU A 1 119 ? 22.378 -3.071 -17.500 1.00 92.75 119 LEU A O 1
ATOM 883 N N . SER A 1 120 ? 21.316 -3.193 -19.472 1.00 92.50 120 SER A N 1
ATOM 884 C CA . SER A 1 120 ? 20.335 -4.194 -19.034 1.00 92.50 120 SER A CA 1
ATOM 885 C C . SER A 1 120 ? 21.026 -5.505 -18.666 1.00 92.50 120 SER A C 1
ATOM 887 O O . SER A 1 120 ? 21.902 -5.979 -19.389 1.00 92.50 120 SER A O 1
ATOM 889 N N . GLY A 1 121 ? 20.625 -6.102 -17.546 1.00 92.19 121 GLY A N 1
ATOM 890 C CA . GLY A 1 121 ? 21.211 -7.343 -17.033 1.00 92.19 121 GLY A CA 1
ATOM 891 C C . GLY A 1 121 ? 22.527 -7.165 -16.269 1.00 92.19 121 GLY A C 1
ATOM 892 O O . GLY A 1 121 ? 23.027 -8.134 -15.697 1.00 92.19 121 GLY A O 1
ATOM 893 N N . ILE A 1 122 ? 23.082 -5.949 -16.195 1.00 96.38 122 ILE A N 1
ATOM 894 C CA . ILE A 1 122 ? 24.236 -5.672 -15.336 1.00 96.38 122 ILE A CA 1
ATOM 895 C C . ILE A 1 122 ? 23.751 -5.509 -13.894 1.00 96.38 122 ILE A C 1
ATOM 897 O O . ILE A 1 122 ? 22.912 -4.657 -13.606 1.00 96.38 122 ILE A O 1
ATOM 901 N N . TRP A 1 123 ? 24.316 -6.297 -12.975 1.00 96.44 123 TRP A N 1
ATOM 902 C CA . TRP A 1 123 ? 23.815 -6.434 -11.602 1.00 96.44 123 TRP A CA 1
ATOM 903 C C . TRP A 1 123 ? 23.589 -5.093 -10.882 1.00 96.44 123 TRP A C 1
ATOM 905 O O . TRP A 1 123 ? 22.522 -4.885 -10.317 1.00 96.44 123 TRP A O 1
ATOM 915 N N . TRP A 1 124 ? 24.545 -4.156 -10.942 1.00 96.12 124 TRP A N 1
ATOM 916 C CA . TRP A 1 124 ? 24.445 -2.881 -10.222 1.00 96.12 124 TRP A CA 1
ATOM 917 C C . TRP A 1 124 ? 23.342 -1.990 -10.799 1.00 96.12 124 TRP A C 1
ATOM 919 O O . TRP A 1 124 ? 22.684 -1.253 -10.064 1.00 96.12 124 TRP A O 1
ATOM 929 N N . TYR A 1 125 ? 23.112 -2.076 -12.110 1.00 96.25 125 TYR A N 1
ATOM 930 C CA . TYR A 1 125 ? 22.075 -1.308 -12.782 1.00 96.25 125 TYR A CA 1
ATOM 931 C C . TYR A 1 125 ? 20.692 -1.889 -12.482 1.00 96.25 125 TYR A C 1
ATOM 933 O O . TYR A 1 125 ? 19.770 -1.145 -12.144 1.00 96.25 125 TYR A O 1
ATOM 941 N N . GLU A 1 126 ? 20.559 -3.217 -12.498 1.00 96.31 126 GLU A N 1
ATOM 942 C CA . GLU A 1 126 ? 19.329 -3.894 -12.076 1.00 96.31 126 GLU A CA 1
ATOM 943 C C . GLU A 1 126 ? 19.022 -3.665 -10.588 1.00 96.31 126 GLU A C 1
ATOM 945 O O . GLU A 1 126 ? 17.854 -3.518 -10.223 1.00 96.31 126 GLU A O 1
ATOM 950 N N . CYS A 1 127 ? 20.036 -3.525 -9.723 1.00 96.75 127 CYS A N 1
ATOM 951 C CA . CYS A 1 127 ? 19.831 -3.095 -8.337 1.00 96.75 127 CYS A CA 1
ATOM 952 C C . CYS A 1 127 ? 19.167 -1.712 -8.265 1.00 96.75 127 CYS A C 1
ATOM 954 O O . CYS A 1 127 ? 18.166 -1.554 -7.569 1.00 96.75 127 CYS A O 1
ATOM 956 N N . ILE A 1 128 ? 19.667 -0.721 -9.011 1.00 96.00 128 ILE A N 1
ATOM 957 C CA . ILE A 1 128 ? 19.077 0.631 -9.041 1.00 96.00 128 ILE A CA 1
ATOM 958 C C . ILE A 1 128 ? 17.638 0.582 -9.568 1.00 96.00 128 ILE A C 1
ATOM 960 O O . ILE A 1 128 ? 16.736 1.171 -8.968 1.00 96.00 128 ILE A O 1
ATOM 964 N N . ARG A 1 129 ? 17.401 -0.167 -10.650 1.00 95.44 129 ARG A N 1
ATOM 965 C CA . ARG A 1 129 ? 16.051 -0.369 -11.198 1.00 95.44 129 ARG A CA 1
ATOM 966 C C . ARG A 1 129 ? 15.113 -1.008 -10.179 1.00 95.44 129 ARG A C 1
ATOM 968 O O . ARG A 1 129 ? 13.969 -0.584 -10.053 1.00 95.44 129 ARG A O 1
ATOM 975 N N . THR A 1 130 ? 15.606 -1.980 -9.417 1.00 95.88 130 THR A N 1
ATOM 976 C CA . THR A 1 130 ? 14.837 -2.644 -8.358 1.00 95.88 130 THR A CA 1
ATOM 977 C C . THR A 1 130 ? 14.447 -1.661 -7.253 1.00 95.88 130 THR A C 1
ATOM 979 O O . THR A 1 130 ? 13.305 -1.693 -6.802 1.00 95.88 130 THR A O 1
ATOM 982 N N . ILE A 1 131 ? 15.338 -0.741 -6.859 1.00 94.50 131 ILE A N 1
ATOM 983 C CA . ILE A 1 131 ? 15.029 0.309 -5.869 1.00 94.50 131 ILE A CA 1
ATOM 984 C C . ILE A 1 131 ? 13.894 1.214 -6.371 1.00 94.50 131 ILE A C 1
ATOM 986 O O . ILE A 1 131 ? 12.955 1.496 -5.625 1.00 94.50 131 ILE A O 1
ATOM 990 N N . GLY A 1 132 ? 13.948 1.638 -7.638 1.00 92.81 132 GLY A N 1
ATOM 991 C CA . GLY A 1 132 ? 12.890 2.445 -8.255 1.00 92.81 132 GLY A CA 1
ATOM 992 C C . GLY A 1 132 ? 11.564 1.693 -8.410 1.00 92.81 132 GLY A C 1
ATOM 993 O O . GLY A 1 132 ? 10.491 2.287 -8.311 1.00 92.81 132 GLY A O 1
ATOM 994 N N . TRP A 1 133 ? 11.610 0.381 -8.620 1.00 94.56 133 TRP A N 1
ATOM 995 C CA . TRP A 1 133 ? 10.428 -0.458 -8.817 1.00 94.56 133 TRP A CA 1
ATOM 996 C C . TRP A 1 133 ? 9.730 -0.857 -7.505 1.00 94.56 133 TRP A C 1
ATOM 998 O O . TRP A 1 133 ? 8.500 -0.835 -7.438 1.00 94.56 133 TRP A O 1
ATOM 1008 N N . ALA A 1 134 ? 10.493 -1.170 -6.452 1.00 95.06 134 ALA A N 1
ATOM 1009 C CA . ALA A 1 134 ? 9.990 -1.815 -5.235 1.00 95.06 134 ALA A CA 1
ATOM 1010 C C . ALA A 1 134 ? 8.825 -1.068 -4.569 1.00 95.06 134 ALA A C 1
ATOM 1012 O O . ALA A 1 134 ? 7.844 -1.686 -4.159 1.00 95.06 134 ALA A O 1
ATOM 1013 N N . LEU A 1 135 ? 8.898 0.264 -4.477 1.00 94.31 135 LEU A N 1
ATOM 1014 C CA . LEU A 1 135 ? 7.814 1.041 -3.877 1.00 94.31 135 LEU A CA 1
ATOM 1015 C C . LEU A 1 135 ? 6.506 0.890 -4.657 1.00 94.31 135 LEU A C 1
ATOM 1017 O O . LEU A 1 135 ? 5.460 0.755 -4.033 1.00 94.31 135 LEU A O 1
ATOM 1021 N N . PHE A 1 136 ? 6.553 0.951 -5.990 1.00 93.06 136 PHE A N 1
ATOM 1022 C CA . PHE A 1 136 ? 5.352 0.887 -6.823 1.00 93.06 136 PHE A CA 1
ATOM 1023 C C . PHE A 1 136 ? 4.720 -0.501 -6.794 1.00 93.06 136 PHE A C 1
ATOM 1025 O O . PHE A 1 136 ? 3.496 -0.593 -6.726 1.00 93.06 136 PHE A O 1
ATOM 1032 N N . GLU A 1 137 ? 5.540 -1.553 -6.763 1.00 93.62 137 GLU A N 1
ATOM 1033 C CA . GLU A 1 137 ? 5.054 -2.926 -6.606 1.00 93.62 137 GLU A CA 1
ATOM 1034 C C . GLU A 1 137 ? 4.301 -3.104 -5.284 1.00 93.62 137 GLU A C 1
ATOM 1036 O O . GLU A 1 137 ? 3.172 -3.591 -5.251 1.00 93.62 137 GLU A O 1
ATOM 1041 N N . TYR A 1 138 ? 4.898 -2.649 -4.179 1.00 95.25 138 TYR A N 1
ATOM 1042 C CA . TYR A 1 138 ? 4.322 -2.796 -2.841 1.00 95.25 138 TYR A CA 1
ATOM 1043 C C . TYR A 1 138 ? 3.424 -1.624 -2.425 1.00 95.25 138 TYR A C 1
ATOM 1045 O O . TYR A 1 138 ? 2.943 -1.576 -1.289 1.00 95.25 138 TYR A O 1
ATOM 1053 N N . LEU A 1 139 ? 3.132 -0.696 -3.340 1.00 95.50 139 LEU A N 1
ATOM 1054 C CA . LEU A 1 139 ? 2.297 0.476 -3.084 1.00 95.50 139 LEU A CA 1
ATOM 1055 C C . LEU A 1 139 ? 0.917 0.107 -2.515 1.00 95.50 139 LEU A C 1
ATOM 1057 O O . LEU A 1 139 ? 0.493 0.769 -1.562 1.00 95.50 139 LEU A O 1
ATOM 1061 N N . PRO A 1 140 ? 0.231 -0.955 -2.993 1.00 95.94 140 PRO A N 1
ATOM 1062 C CA . PRO A 1 140 ? -1.020 -1.414 -2.392 1.00 95.94 140 PRO A CA 1
ATOM 1063 C C . PRO A 1 140 ? -0.918 -1.725 -0.894 1.00 95.94 140 PRO A C 1
ATOM 1065 O O . PRO A 1 140 ? -1.852 -1.420 -0.154 1.00 95.94 140 PRO A O 1
ATOM 1068 N N . ILE A 1 141 ? 0.207 -2.276 -0.421 1.00 97.06 141 ILE A N 1
ATOM 1069 C CA . ILE A 1 141 ? 0.428 -2.600 1.000 1.00 97.06 141 ILE A CA 1
ATOM 1070 C C . ILE A 1 141 ? 0.495 -1.317 1.824 1.00 97.06 141 ILE A C 1
ATOM 1072 O O . ILE A 1 141 ? -0.197 -1.189 2.836 1.00 97.06 141 ILE A O 1
ATOM 1076 N N . PHE A 1 142 ? 1.303 -0.351 1.384 1.00 97.06 142 PHE A N 1
ATOM 1077 C CA . PHE A 1 142 ? 1.482 0.909 2.104 1.00 97.06 142 PHE A CA 1
ATOM 1078 C C . PHE A 1 142 ? 0.208 1.758 2.100 1.00 97.06 142 PHE A C 1
ATOM 1080 O O . PHE A 1 142 ? -0.187 2.293 3.140 1.00 97.06 142 PHE A O 1
ATOM 1087 N N . VAL A 1 143 ? -0.486 1.818 0.959 1.00 97.06 143 VAL A N 1
ATOM 1088 C CA . VAL A 1 143 ? -1.806 2.454 0.859 1.00 97.06 143 VAL A CA 1
ATOM 1089 C C . VAL A 1 143 ? -2.798 1.759 1.777 1.00 97.06 143 VAL A C 1
ATOM 1091 O O . VAL A 1 143 ? -3.510 2.438 2.511 1.00 97.06 143 VAL A O 1
ATOM 1094 N N . GLY A 1 144 ? -2.818 0.428 1.802 1.00 97.50 144 GLY A N 1
ATOM 1095 C CA . GLY A 1 144 ? -3.730 -0.318 2.654 1.00 97.50 144 GLY A CA 1
ATOM 1096 C C . GLY A 1 144 ? -3.480 -0.101 4.145 1.00 97.50 144 GLY A C 1
ATOM 1097 O O . GLY A 1 144 ? -4.422 0.096 4.918 1.00 97.50 144 GLY A O 1
ATOM 1098 N N . MET A 1 145 ? -2.210 -0.049 4.547 1.00 97.81 145 MET A N 1
ATOM 1099 C CA . MET A 1 145 ? -1.805 0.269 5.914 1.00 97.81 145 MET A CA 1
ATOM 1100 C C . MET A 1 145 ? -2.271 1.667 6.334 1.00 97.81 145 MET A C 1
ATOM 1102 O O . MET A 1 145 ? -2.874 1.834 7.399 1.00 97.81 145 MET A O 1
ATOM 1106 N N . ASN A 1 146 ? -2.028 2.672 5.490 1.00 96.62 146 ASN A N 1
ATOM 1107 C CA . ASN A 1 146 ? -2.416 4.055 5.760 1.00 96.62 146 ASN A CA 1
ATOM 1108 C C . ASN A 1 146 ? -3.935 4.252 5.695 1.00 96.62 146 ASN A C 1
ATOM 1110 O O . ASN A 1 146 ? -4.489 4.994 6.503 1.00 96.62 146 ASN A O 1
ATOM 1114 N N . ALA A 1 147 ? -4.625 3.550 4.796 1.00 97.25 147 ALA A N 1
ATOM 1115 C CA . ALA A 1 147 ? -6.080 3.541 4.716 1.00 97.25 147 ALA A CA 1
ATOM 1116 C C . ALA A 1 147 ? -6.692 2.992 6.002 1.00 97.25 147 ALA A C 1
ATOM 1118 O O . ALA A 1 147 ? -7.570 3.627 6.584 1.00 97.25 147 ALA A O 1
ATOM 1119 N N . ALA A 1 148 ? -6.193 1.865 6.511 1.00 96.88 148 ALA A N 1
ATOM 1120 C CA . ALA A 1 148 ? -6.675 1.350 7.784 1.00 96.88 148 ALA A CA 1
ATOM 1121 C C . ALA A 1 148 ? -6.416 2.334 8.935 1.00 96.88 148 ALA A C 1
ATOM 1123 O O . ALA A 1 148 ? -7.343 2.601 9.699 1.00 96.88 148 ALA A O 1
ATOM 1124 N N . LYS A 1 149 ? -5.230 2.959 9.006 1.00 95.31 149 LYS A N 1
ATOM 1125 C CA . LYS A 1 149 ? -4.931 4.019 9.992 1.00 95.31 149 LYS A CA 1
ATOM 1126 C C . LYS A 1 149 ? -5.917 5.189 9.909 1.00 95.31 149 LYS A C 1
ATOM 1128 O O . LYS A 1 149 ? -6.538 5.534 10.914 1.00 95.31 149 LYS A O 1
ATOM 1133 N N . GLU A 1 150 ? -6.115 5.759 8.720 1.00 92.31 150 GLU A N 1
ATOM 1134 C CA . GLU A 1 150 ? -7.018 6.901 8.486 1.00 92.31 150 GLU A CA 1
ATOM 1135 C C . GLU A 1 150 ? -8.462 6.567 8.889 1.00 92.31 150 GLU A C 1
ATOM 1137 O O . GLU A 1 150 ? -9.190 7.386 9.460 1.00 92.31 150 GLU A O 1
ATOM 1142 N N . PHE A 1 151 ? -8.876 5.323 8.647 1.00 94.00 151 PHE A N 1
ATOM 1143 C CA . PHE A 1 151 ? -10.189 4.820 9.020 1.00 94.00 151 PHE A CA 1
ATOM 1144 C C . PHE A 1 151 ? -10.214 4.171 10.408 1.00 94.00 151 PHE A C 1
ATOM 1146 O O . PHE A 1 151 ? -11.217 3.549 10.741 1.00 94.00 151 PHE A O 1
ATOM 1153 N N . LYS A 1 152 ? -9.207 4.381 11.266 1.00 92.44 152 LYS A N 1
ATOM 1154 C CA . LYS A 1 152 ? -9.096 3.881 12.655 1.00 92.44 152 LYS A CA 1
ATOM 1155 C C . LYS A 1 152 ? -9.234 2.354 12.815 1.00 92.44 152 LYS A C 1
ATOM 1157 O O . LYS A 1 152 ? -9.842 1.902 13.784 1.00 92.44 152 LYS A O 1
ATOM 1162 N N . GLY A 1 153 ? -8.779 1.579 11.840 1.00 92.94 153 GLY A N 1
ATOM 1163 C CA . GLY A 1 153 ? -8.617 0.125 11.924 1.00 92.94 153 GLY A CA 1
ATOM 1164 C C . GLY A 1 153 ? -7.158 -0.272 12.158 1.00 92.94 153 GLY A C 1
ATOM 1165 O O . GLY A 1 153 ? -6.272 0.583 12.241 1.00 92.94 153 GLY A O 1
ATOM 1166 N N . SER A 1 154 ? -6.906 -1.574 12.240 1.00 95.56 154 SER A N 1
ATOM 1167 C CA . SER A 1 154 ? -5.571 -2.136 12.411 1.00 95.56 154 SER A CA 1
ATOM 1168 C C . SER A 1 154 ? -4.726 -1.959 11.142 1.00 95.56 154 SER A C 1
ATOM 1170 O O . SER A 1 154 ? -5.096 -2.473 10.079 1.00 95.56 154 SER A O 1
ATOM 1172 N N . PRO A 1 155 ? -3.564 -1.280 11.223 1.00 97.00 155 PRO A N 1
ATOM 1173 C CA . PRO A 1 155 ? -2.727 -1.019 10.055 1.00 97.00 155 PRO A CA 1
ATOM 1174 C C . PRO A 1 155 ? -2.257 -2.299 9.362 1.00 97.00 155 PRO A C 1
ATOM 1176 O O . PRO A 1 155 ? -2.219 -2.358 8.136 1.00 97.00 155 PRO A O 1
ATOM 1179 N N . ILE A 1 156 ? -1.936 -3.340 10.137 1.00 97.25 156 ILE A N 1
ATOM 1180 C CA . ILE A 1 156 ? -1.444 -4.607 9.588 1.00 97.25 156 ILE A CA 1
ATOM 1181 C C . ILE A 1 156 ? -2.542 -5.369 8.833 1.00 97.25 156 ILE A C 1
ATOM 1183 O O . ILE A 1 156 ? -2.267 -5.973 7.801 1.00 97.25 156 ILE A O 1
ATOM 1187 N N . LEU A 1 157 ? -3.801 -5.280 9.278 1.00 97.25 157 LEU A N 1
ATOM 1188 C CA . LEU A 1 157 ? -4.932 -5.887 8.567 1.00 97.25 157 LEU A CA 1
ATOM 1189 C C . LEU A 1 157 ? -5.234 -5.138 7.263 1.00 97.25 157 LEU A C 1
ATOM 1191 O O . LEU A 1 157 ? -5.511 -5.758 6.239 1.00 97.25 157 LEU A O 1
ATOM 1195 N N . GLY A 1 158 ? -5.109 -3.807 7.274 1.00 97.38 158 GLY A N 1
ATOM 1196 C CA . GLY A 1 158 ? -5.177 -2.998 6.057 1.00 97.38 158 GLY A CA 1
ATOM 1197 C C . GLY A 1 158 ? -4.063 -3.320 5.062 1.00 97.38 158 GLY A C 1
ATOM 1198 O O . GLY A 1 158 ? -4.330 -3.427 3.866 1.00 97.38 158 GLY A O 1
ATOM 1199 N N . ALA A 1 159 ? -2.836 -3.514 5.553 1.00 97.69 159 ALA A N 1
ATOM 1200 C CA . ALA A 1 159 ? -1.683 -3.923 4.755 1.00 97.69 159 ALA A CA 1
ATOM 1201 C C . ALA A 1 159 ? -1.895 -5.304 4.113 1.00 97.69 159 ALA A C 1
ATOM 1203 O O . ALA A 1 159 ? -1.586 -5.482 2.937 1.00 97.69 159 ALA A O 1
ATOM 1204 N N . LEU A 1 160 ? -2.488 -6.251 4.850 1.00 96.56 160 LEU A N 1
ATOM 1205 C CA . LEU A 1 160 ? -2.856 -7.574 4.339 1.00 96.56 160 LEU A CA 1
ATOM 1206 C C . LEU A 1 160 ? -3.874 -7.477 3.194 1.00 96.56 160 LEU A C 1
ATOM 1208 O O . LEU A 1 160 ? -3.685 -8.112 2.158 1.00 96.56 160 LEU A O 1
ATOM 1212 N N . ALA A 1 161 ? -4.907 -6.639 3.334 1.00 96.06 161 ALA A N 1
ATOM 1213 C CA . ALA A 1 161 ? -5.867 -6.391 2.255 1.00 96.06 161 ALA A CA 1
ATOM 1214 C C . ALA A 1 161 ? -5.195 -5.805 0.996 1.00 96.06 161 ALA A C 1
ATOM 1216 O O . ALA A 1 161 ? -5.526 -6.194 -0.125 1.00 96.06 161 ALA A O 1
ATOM 1217 N N . GLY A 1 162 ? -4.209 -4.922 1.181 1.00 95.44 162 GLY A N 1
ATOM 1218 C CA . GLY A 1 162 ? -3.382 -4.397 0.096 1.00 95.44 162 GLY A CA 1
ATOM 1219 C C . GLY A 1 162 ? -2.508 -5.465 -0.565 1.00 95.44 162 GLY A C 1
ATOM 1220 O O . GLY A 1 162 ? -2.481 -5.564 -1.789 1.00 95.44 162 GLY A O 1
ATOM 1221 N N . ALA A 1 163 ? -1.852 -6.313 0.232 1.00 94.12 163 ALA A N 1
ATOM 1222 C CA . ALA A 1 163 ? -0.999 -7.402 -0.250 1.00 94.12 163 ALA A CA 1
ATOM 1223 C C . ALA A 1 163 ? -1.769 -8.414 -1.112 1.00 94.12 163 ALA A C 1
ATOM 1225 O O . ALA A 1 163 ? -1.240 -8.915 -2.100 1.00 94.12 163 ALA A O 1
ATOM 1226 N N . MET A 1 164 ? -3.041 -8.671 -0.794 1.00 91.75 164 MET A N 1
ATOM 1227 C CA . MET A 1 164 ? -3.911 -9.537 -1.600 1.00 91.75 164 MET A CA 1
ATOM 1228 C C . MET A 1 164 ? -4.197 -9.006 -3.013 1.00 91.75 164 MET A C 1
ATOM 1230 O O . MET A 1 164 ? -4.673 -9.766 -3.859 1.00 91.75 164 MET A O 1
ATOM 1234 N N . CYS A 1 165 ? -3.947 -7.718 -3.258 1.00 92.19 165 CYS A N 1
ATOM 1235 C CA . CYS A 1 165 ? -4.111 -7.071 -4.560 1.00 92.19 165 CYS A CA 1
ATOM 1236 C C . CYS A 1 165 ? -2.794 -6.999 -5.357 1.00 92.19 165 CYS A C 1
ATOM 1238 O O . CYS A 1 165 ? -2.749 -6.365 -6.409 1.00 92.19 165 CYS A O 1
ATOM 1240 N N . ILE A 1 166 ? -1.725 -7.629 -4.862 1.00 91.69 166 ILE A N 1
ATOM 1241 C CA . ILE A 1 166 ? -0.434 -7.736 -5.547 1.00 91.69 166 ILE A CA 1
ATOM 1242 C C . ILE A 1 166 ? -0.319 -9.127 -6.163 1.00 91.69 166 ILE A C 1
ATOM 1244 O O . ILE A 1 166 ? -0.653 -10.136 -5.538 1.00 91.69 166 ILE A O 1
ATOM 1248 N N . ALA A 1 167 ? 0.150 -9.186 -7.407 1.00 87.56 167 ALA A N 1
ATOM 1249 C CA . ALA A 1 167 ? 0.369 -10.448 -8.090 1.00 87.56 167 ALA A CA 1
ATOM 1250 C C . ALA A 1 167 ? 1.651 -11.115 -7.586 1.00 87.56 167 ALA A C 1
ATOM 1252 O O . ALA A 1 167 ? 2.755 -10.705 -7.918 1.00 87.56 167 ALA A O 1
ATOM 1253 N N . ASN A 1 168 ? 1.499 -12.182 -6.802 1.00 86.81 168 ASN A N 1
ATOM 1254 C CA . ASN A 1 168 ? 2.615 -13.005 -6.352 1.00 86.81 168 ASN A CA 1
ATOM 1255 C C . ASN A 1 168 ? 2.456 -14.430 -6.889 1.00 86.81 168 ASN A C 1
ATOM 1257 O O . ASN A 1 168 ? 1.465 -15.095 -6.597 1.00 86.81 168 ASN A O 1
ATOM 1261 N N . ALA A 1 169 ? 3.447 -14.919 -7.638 1.00 84.31 169 ALA A N 1
ATOM 1262 C CA . ALA A 1 169 ? 3.419 -16.260 -8.227 1.00 84.31 169 ALA A CA 1
ATOM 1263 C C . ALA A 1 169 ? 3.300 -17.396 -7.188 1.00 84.31 169 ALA A C 1
ATOM 1265 O O . ALA A 1 169 ? 2.807 -18.472 -7.512 1.00 84.31 169 ALA A O 1
ATOM 1266 N N . GLY A 1 170 ? 3.715 -17.158 -5.940 1.00 86.00 170 GLY A N 1
ATOM 1267 C CA . GLY A 1 170 ? 3.557 -18.091 -4.822 1.00 86.00 170 GLY A CA 1
ATOM 1268 C C . GLY A 1 170 ? 2.166 -18.086 -4.181 1.00 86.00 170 GLY A C 1
ATOM 1269 O O . GLY A 1 170 ? 1.930 -18.837 -3.236 1.00 86.00 170 GLY A O 1
ATOM 1270 N N . MET A 1 171 ? 1.235 -17.248 -4.646 1.00 88.44 171 MET A N 1
ATOM 1271 C CA . MET A 1 171 ? -0.119 -17.202 -4.101 1.00 88.44 171 MET A CA 1
ATOM 1272 C C . MET A 1 171 ? -0.882 -18.495 -4.450 1.00 88.44 171 MET A C 1
ATOM 1274 O O . MET A 1 171 ? -0.985 -18.819 -5.632 1.00 88.44 171 MET A O 1
ATOM 1278 N N . PRO A 1 172 ? -1.506 -19.197 -3.480 1.00 89.88 172 PRO A N 1
ATOM 1279 C CA . PRO A 1 172 ? -2.189 -20.473 -3.739 1.00 89.88 172 PRO A CA 1
ATOM 1280 C C . PRO A 1 172 ? -3.310 -20.421 -4.793 1.00 89.88 172 PRO A C 1
ATOM 1282 O O . PRO A 1 172 ? -3.642 -21.427 -5.408 1.00 89.88 172 PRO A O 1
ATOM 1285 N N . LEU A 1 173 ? -3.898 -19.247 -5.032 1.00 86.88 173 LEU A N 1
ATOM 1286 C CA . LEU A 1 173 ? -4.911 -19.052 -6.078 1.00 86.88 173 LEU A CA 1
ATOM 1287 C C . LEU A 1 173 ? -4.331 -18.909 -7.488 1.00 86.88 173 LEU A C 1
ATOM 1289 O O . LEU A 1 173 ? -5.077 -18.987 -8.459 1.00 86.88 173 LEU A O 1
ATOM 1293 N N . LEU A 1 174 ? -3.025 -18.676 -7.603 1.00 87.12 174 LEU A N 1
ATOM 1294 C CA . LEU A 1 174 ? -2.313 -18.545 -8.874 1.00 87.12 174 LEU A CA 1
ATOM 1295 C C . LEU A 1 174 ? -1.470 -19.784 -9.198 1.00 87.12 174 LEU A C 1
ATOM 1297 O O . LEU A 1 174 ? -0.950 -19.904 -10.307 1.00 87.12 174 LEU A O 1
ATOM 1301 N N . THR A 1 175 ? -1.347 -20.727 -8.260 1.00 86.56 175 THR A N 1
ATOM 1302 C CA . THR A 1 175 ? -0.643 -21.990 -8.493 1.00 86.56 175 THR A CA 1
ATOM 1303 C C . THR A 1 175 ? -1.451 -22.918 -9.395 1.00 86.56 175 THR A C 1
ATOM 1305 O O . THR A 1 175 ? -2.673 -23.002 -9.285 1.00 86.56 175 THR A O 1
ATOM 1308 N N . LYS A 1 176 ? -0.763 -23.665 -10.265 1.00 84.94 176 LYS A N 1
ATOM 1309 C CA . LYS A 1 176 ? -1.387 -24.685 -11.118 1.00 84.94 17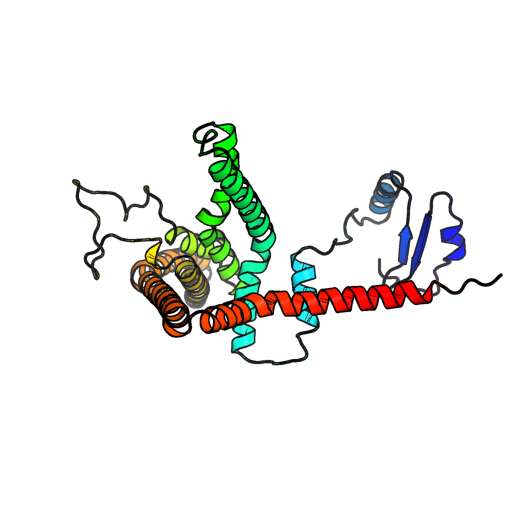6 LYS A CA 1
ATOM 1310 C C . LYS A 1 176 ? -1.450 -26.025 -10.385 1.00 84.94 176 LYS A C 1
ATOM 1312 O O . LYS A 1 176 ? -0.415 -26.546 -9.977 1.00 84.94 176 LYS A O 1
ATOM 1317 N N . PHE A 1 177 ? -2.637 -26.620 -10.290 1.00 83.38 177 PHE A N 1
ATOM 1318 C CA . PHE A 1 177 ? -2.844 -27.970 -9.752 1.00 83.38 177 PHE A CA 1
ATOM 1319 C C . PHE A 1 177 ? -3.090 -28.939 -10.907 1.00 83.38 177 PHE A C 1
ATOM 1321 O O . PHE A 1 177 ? -3.965 -28.702 -11.735 1.00 83.38 177 PHE A O 1
ATOM 1328 N N . ASN A 1 178 ? -2.311 -30.022 -11.011 1.00 82.81 178 ASN A N 1
ATOM 1329 C CA . ASN A 1 178 ? -2.404 -30.981 -12.127 1.00 82.81 178 ASN A CA 1
ATOM 1330 C C . ASN A 1 178 ? -2.391 -30.304 -13.515 1.00 82.81 178 ASN A C 1
ATOM 1332 O O . ASN A 1 178 ? -3.173 -30.654 -14.395 1.00 82.81 178 ASN A O 1
ATOM 1336 N N . LYS A 1 179 ? -1.523 -29.296 -13.697 1.00 79.75 179 LYS A N 1
ATOM 1337 C CA . LYS A 1 179 ? -1.429 -28.440 -14.903 1.00 79.75 179 LYS A CA 1
ATOM 1338 C C . LYS A 1 179 ? -2.677 -27.591 -15.207 1.00 79.75 179 LYS A C 1
ATOM 1340 O O . LYS A 1 179 ? -2.697 -26.913 -16.230 1.00 79.75 179 LYS A O 1
ATOM 1345 N N . THR A 1 180 ? -3.667 -27.574 -14.318 1.00 83.44 180 THR A N 1
ATOM 1346 C CA . THR A 1 180 ? -4.903 -26.793 -14.447 1.00 83.44 180 THR A CA 1
ATOM 1347 C C . THR A 1 180 ? -4.845 -25.569 -13.537 1.00 83.44 180 THR A C 1
ATOM 1349 O O . THR A 1 180 ? -4.320 -25.626 -12.423 1.00 83.44 180 THR A O 1
ATOM 1352 N N . GLU A 1 181 ? -5.343 -24.439 -14.026 1.00 86.06 181 GLU A N 1
ATOM 1353 C CA . GLU A 1 181 ? -5.416 -23.193 -13.263 1.00 86.06 181 GLU A CA 1
ATOM 1354 C C . GLU A 1 181 ? -6.597 -23.227 -12.289 1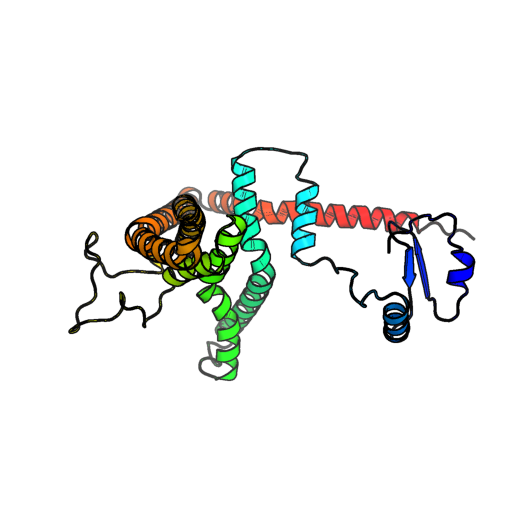.00 86.06 181 GLU A C 1
ATOM 1356 O O . GLU A 1 181 ? -7.634 -23.829 -12.572 1.00 86.06 181 GLU A O 1
ATOM 1361 N N . VAL A 1 182 ? -6.447 -22.585 -11.128 1.00 86.31 182 VAL A N 1
ATOM 1362 C CA . VAL A 1 182 ? -7.552 -22.445 -10.175 1.00 86.31 182 VAL A CA 1
ATOM 1363 C C . VAL A 1 182 ? -8.541 -21.425 -10.727 1.00 86.31 182 VAL A C 1
ATOM 1365 O O . VAL A 1 182 ? -8.202 -20.259 -10.941 1.00 86.31 182 VAL A O 1
ATOM 1368 N N . LEU A 1 183 ? -9.774 -21.871 -10.954 1.00 87.06 183 LEU A N 1
ATOM 1369 C CA . LEU A 1 183 ? -10.851 -21.025 -11.452 1.00 87.06 183 LEU A CA 1
ATOM 1370 C C . LEU A 1 183 ? -11.720 -20.540 -10.296 1.00 87.06 183 LEU A C 1
ATOM 1372 O O . LEU A 1 183 ? -12.074 -21.299 -9.392 1.00 87.06 183 LEU A O 1
ATOM 1376 N N . LEU A 1 184 ? -12.090 -19.263 -10.341 1.00 86.06 184 LEU A N 1
ATOM 1377 C CA . LEU A 1 184 ? -13.022 -18.689 -9.383 1.00 86.06 184 LEU A CA 1
ATOM 1378 C C . LEU A 1 184 ? -14.436 -19.254 -9.602 1.00 86.06 184 LEU A C 1
ATOM 1380 O O . LEU A 1 184 ? -14.898 -19.299 -10.746 1.00 86.06 184 LEU A O 1
ATOM 1384 N N . PRO A 1 185 ? -15.170 -19.592 -8.527 1.00 81.00 185 PRO A N 1
ATOM 1385 C CA . PRO A 1 185 ? -16.439 -20.318 -8.624 1.00 81.00 185 PRO A CA 1
ATOM 1386 C C . PRO A 1 185 ? -17.545 -19.555 -9.368 1.00 81.00 185 PRO A C 1
ATOM 1388 O O . PRO A 1 185 ? -18.404 -20.180 -9.977 1.00 81.00 185 PRO A O 1
ATOM 1391 N N . PHE A 1 186 ? -17.528 -18.218 -9.350 1.00 78.44 186 PHE A N 1
ATOM 1392 C CA . PHE A 1 186 ? -18.586 -17.399 -9.962 1.00 78.44 186 PHE A CA 1
ATOM 1393 C C . PHE A 1 186 ? -18.239 -16.859 -11.349 1.00 78.44 186 PHE A C 1
ATOM 1395 O O . PHE A 1 186 ? -19.136 -16.565 -12.132 1.00 78.44 186 PHE A O 1
ATOM 1402 N N . THR A 1 187 ? -16.951 -16.687 -11.658 1.00 79.25 187 THR A N 1
ATOM 1403 C CA . THR A 1 187 ? -16.523 -16.100 -12.937 1.00 79.25 187 THR A CA 1
ATOM 1404 C C . THR A 1 187 ? -15.983 -17.139 -13.910 1.00 79.25 187 THR A C 1
ATOM 1406 O O . THR A 1 187 ? -15.882 -16.836 -15.097 1.00 79.25 187 THR A O 1
ATOM 1409 N N . GLY A 1 188 ? -15.605 -18.331 -13.431 1.00 81.62 188 GLY A N 1
ATOM 1410 C CA . GLY A 1 188 ? -14.953 -19.362 -14.242 1.00 81.62 188 GLY A CA 1
ATOM 1411 C C . GLY A 1 188 ? -13.595 -18.928 -14.803 1.00 81.62 188 GLY A C 1
ATOM 1412 O O . GLY A 1 188 ? -13.085 -19.553 -15.726 1.00 81.62 188 GLY A O 1
ATOM 1413 N N . LYS A 1 189 ? -13.021 -17.836 -14.283 1.00 84.56 189 LYS A N 1
ATOM 1414 C CA . LYS A 1 189 ? -11.751 -17.256 -14.731 1.00 84.56 189 LYS A CA 1
ATOM 1415 C C . LYS A 1 189 ? -10.671 -17.455 -13.680 1.00 84.56 189 LYS A C 1
ATOM 1417 O O . LYS A 1 189 ? -10.967 -17.590 -12.491 1.00 84.56 189 LYS A O 1
ATOM 1422 N N . VAL A 1 190 ? -9.423 -17.408 -14.135 1.00 85.88 190 VAL A N 1
ATOM 1423 C CA . VAL A 1 190 ? -8.252 -17.338 -13.261 1.00 85.88 190 VAL A CA 1
ATOM 1424 C C . VAL A 1 190 ? -8.336 -16.075 -12.414 1.00 85.88 190 VAL A C 1
ATOM 1426 O O . VAL A 1 190 ? -8.725 -15.006 -12.896 1.00 85.88 190 VAL A O 1
ATOM 1429 N N . TYR A 1 191 ? -7.980 -16.206 -11.142 1.00 85.69 191 TYR A N 1
ATOM 1430 C CA . TYR A 1 191 ? -7.881 -15.071 -10.241 1.00 85.69 191 TYR A CA 1
ATOM 1431 C C . TYR A 1 191 ? -6.849 -14.061 -10.761 1.00 85.69 191 TYR A C 1
ATOM 1433 O O . TYR A 1 191 ? -5.732 -14.428 -11.112 1.00 85.69 191 TYR A O 1
ATOM 1441 N N . ASN A 1 192 ? -7.214 -12.779 -10.805 1.00 87.00 192 ASN A N 1
ATOM 1442 C CA . ASN A 1 192 ? -6.294 -11.703 -11.158 1.00 87.00 192 ASN A CA 1
ATOM 1443 C C . ASN A 1 192 ? -6.226 -10.694 -9.997 1.00 87.00 192 ASN A C 1
ATOM 1445 O O . ASN A 1 192 ? -7.083 -9.809 -9.920 1.00 87.00 192 ASN A O 1
ATOM 1449 N N . PRO A 1 193 ? -5.208 -10.797 -9.121 1.00 83.06 193 PRO A N 1
ATOM 1450 C CA . PRO A 1 193 ? -5.039 -9.909 -7.970 1.00 83.06 193 PRO A CA 1
ATOM 1451 C C . PRO A 1 193 ? -4.919 -8.434 -8.367 1.00 83.06 193 PRO A C 1
ATOM 1453 O O . PRO A 1 193 ? -5.388 -7.553 -7.650 1.00 83.06 193 PRO A O 1
ATOM 1456 N N . ALA A 1 194 ? -4.323 -8.169 -9.532 1.00 79.88 194 ALA A N 1
ATOM 1457 C CA . ALA A 1 194 ? -4.074 -6.824 -10.032 1.00 79.88 194 ALA A CA 1
ATOM 1458 C C . ALA A 1 194 ? -5.270 -6.232 -10.801 1.00 79.88 194 ALA A C 1
ATOM 1460 O O . ALA A 1 194 ? -5.217 -5.066 -11.190 1.00 79.88 194 ALA A O 1
ATOM 1461 N N . ALA A 1 195 ? -6.360 -6.986 -11.011 1.00 74.56 195 ALA A N 1
ATOM 1462 C CA . ALA A 1 195 ? -7.479 -6.568 -11.863 1.00 74.56 195 ALA A CA 1
ATOM 1463 C C . ALA A 1 195 ? -8.097 -5.226 -11.450 1.00 74.56 195 ALA A C 1
ATOM 1465 O O . ALA A 1 195 ? -8.478 -4.432 -12.305 1.00 74.56 195 ALA A O 1
ATOM 1466 N N . GLY A 1 196 ? -8.200 -4.969 -10.145 1.00 73.62 196 GLY A N 1
ATOM 1467 C CA . GLY A 1 196 ? -8.733 -3.713 -9.618 1.00 73.62 196 GLY A CA 1
ATOM 1468 C C . GLY A 1 196 ? -7.683 -2.668 -9.243 1.00 73.62 196 GLY A C 1
ATOM 1469 O O . GLY A 1 196 ? -8.046 -1.584 -8.779 1.00 73.62 196 GLY A O 1
ATOM 1470 N N . GLY A 1 197 ? -6.400 -2.991 -9.427 1.00 86.25 197 GLY A N 1
ATOM 1471 C CA . GLY A 1 197 ? -5.264 -2.124 -9.134 1.00 86.25 197 GLY A CA 1
ATOM 1472 C C . GLY A 1 197 ? -5.275 -1.529 -7.723 1.00 86.25 197 GLY A C 1
ATOM 1473 O O . GLY A 1 197 ? -5.802 -2.096 -6.762 1.00 86.25 197 GLY A O 1
ATOM 1474 N N . LEU A 1 198 ? -4.705 -0.328 -7.608 1.00 91.75 198 LEU A N 1
ATOM 1475 C CA . LEU A 1 198 ? -4.586 0.388 -6.338 1.00 91.75 198 LEU A CA 1
ATOM 1476 C C . LEU A 1 198 ? -5.943 0.785 -5.734 1.00 91.75 198 LEU A C 1
ATOM 1478 O O . LEU A 1 198 ? -6.072 0.887 -4.514 1.00 91.75 198 LEU A O 1
ATOM 1482 N N . LEU A 1 199 ? -6.963 0.997 -6.572 1.00 92.25 199 LEU A N 1
ATOM 1483 C CA . LEU A 1 199 ? -8.309 1.348 -6.117 1.00 92.25 199 LEU A CA 1
ATOM 1484 C C . LEU A 1 199 ? -8.976 0.185 -5.382 1.00 92.25 199 LEU A C 1
ATOM 1486 O O . LEU A 1 199 ? -9.564 0.405 -4.324 1.00 92.25 199 LEU A O 1
ATOM 1490 N N . ALA A 1 200 ? -8.849 -1.045 -5.891 1.00 93.31 200 ALA A N 1
ATOM 1491 C CA . ALA A 1 200 ? -9.335 -2.224 -5.177 1.00 93.31 200 ALA A CA 1
ATOM 1492 C C . ALA A 1 200 ? -8.651 -2.379 -3.819 1.00 93.31 200 ALA A C 1
ATOM 1494 O O . ALA A 1 200 ? -9.343 -2.584 -2.824 1.00 93.31 200 ALA A O 1
ATOM 1495 N N . ALA A 1 201 ? -7.326 -2.210 -3.763 1.00 95.50 201 ALA A N 1
ATOM 1496 C CA . ALA A 1 201 ? -6.574 -2.268 -2.511 1.00 95.50 201 ALA A CA 1
ATOM 1497 C C . ALA A 1 201 ? -7.076 -1.229 -1.497 1.00 95.50 201 ALA A C 1
ATOM 1499 O O . ALA A 1 201 ? -7.369 -1.564 -0.353 1.00 95.50 201 ALA A O 1
ATOM 1500 N N . LEU A 1 202 ? -7.262 0.019 -1.933 1.00 95.75 202 LEU A N 1
ATOM 1501 C CA . LEU A 1 202 ? -7.792 1.095 -1.097 1.00 95.75 202 LEU A CA 1
ATOM 1502 C C . LEU A 1 202 ? -9.190 0.766 -0.547 1.00 95.75 202 LEU A C 1
ATOM 1504 O O . LEU A 1 202 ? -9.424 0.891 0.656 1.00 95.75 202 LEU A O 1
ATOM 1508 N N . ILE A 1 203 ? -10.114 0.331 -1.409 1.00 95.69 203 ILE A N 1
ATOM 1509 C CA . ILE A 1 203 ? -11.486 -0.024 -1.013 1.00 95.69 203 ILE A CA 1
ATOM 1510 C C . ILE A 1 203 ? -11.473 -1.215 -0.047 1.00 95.69 203 ILE A C 1
ATOM 1512 O O . ILE A 1 203 ? -12.160 -1.182 0.976 1.00 95.69 203 ILE A O 1
ATOM 1516 N N . ALA A 1 204 ? -10.659 -2.234 -0.329 1.00 96.88 204 ALA A N 1
ATOM 1517 C CA . ALA A 1 204 ? -10.493 -3.407 0.519 1.00 96.88 204 ALA A CA 1
ATOM 1518 C C . ALA A 1 204 ? -9.971 -3.037 1.909 1.00 96.88 204 ALA A C 1
ATOM 1520 O O . ALA A 1 204 ? -10.543 -3.457 2.912 1.00 96.88 204 ALA A O 1
ATOM 1521 N N . SER A 1 205 ? -8.949 -2.192 2.007 1.00 97.50 205 SER A N 1
ATOM 1522 C CA . SER A 1 205 ? -8.394 -1.791 3.303 1.00 97.50 205 SER A CA 1
ATOM 1523 C C . SER A 1 205 ? -9.353 -0.918 4.119 1.00 97.50 205 SER A C 1
ATOM 1525 O O . SER A 1 205 ? -9.424 -1.064 5.341 1.00 97.50 205 SER A O 1
ATOM 1527 N N . ILE A 1 206 ? -10.150 -0.061 3.467 1.00 96.69 206 ILE A N 1
ATOM 1528 C CA . ILE A 1 206 ? -11.237 0.681 4.131 1.00 96.69 206 ILE A CA 1
ATOM 1529 C C . ILE A 1 206 ? -12.299 -0.291 4.658 1.00 96.69 206 ILE A C 1
ATOM 1531 O O . ILE A 1 206 ? -12.765 -0.143 5.792 1.00 96.69 206 ILE A O 1
ATOM 1535 N N . PHE A 1 207 ? -12.662 -1.299 3.861 1.00 97.75 207 PHE A N 1
ATOM 1536 C CA . PHE A 1 207 ? -13.601 -2.336 4.272 1.00 97.75 207 PHE A CA 1
ATOM 1537 C C . PHE A 1 207 ? -13.071 -3.143 5.460 1.00 97.75 207 PHE A C 1
ATOM 1539 O O . PHE A 1 207 ? -13.805 -3.319 6.426 1.00 97.75 207 PHE A O 1
ATOM 1546 N N . PHE A 1 208 ? -11.799 -3.550 5.453 1.00 97.94 208 PHE A N 1
ATOM 1547 C CA . PHE A 1 208 ? -11.162 -4.238 6.582 1.00 97.94 208 PHE A CA 1
ATOM 1548 C C . PHE A 1 208 ? -11.223 -3.399 7.861 1.00 97.94 208 PHE A C 1
ATOM 1550 O O . PHE A 1 208 ? -11.621 -3.905 8.907 1.00 97.94 208 PHE A O 1
ATOM 1557 N N . ALA A 1 209 ? -10.904 -2.103 7.781 1.00 96.94 209 ALA A N 1
ATOM 1558 C CA . ALA A 1 209 ? -10.973 -1.204 8.932 1.00 96.94 209 ALA A CA 1
ATOM 1559 C C . ALA A 1 209 ? -12.403 -1.026 9.466 1.00 96.94 209 ALA A C 1
ATOM 1561 O O . ALA A 1 209 ? -12.612 -0.877 10.673 1.00 96.94 209 ALA A O 1
ATOM 1562 N N . TRP A 1 210 ? -13.401 -1.025 8.582 1.00 97.56 210 TRP A N 1
ATOM 1563 C CA . TRP A 1 210 ? -14.806 -1.006 8.982 1.00 97.56 210 TRP A CA 1
ATOM 1564 C C . TRP A 1 210 ? -15.233 -2.341 9.608 1.00 97.56 210 TRP A C 1
ATOM 1566 O O . TRP A 1 210 ? -15.816 -2.340 10.693 1.00 97.56 210 TRP A O 1
ATOM 1576 N N . LEU A 1 211 ? -14.902 -3.461 8.965 1.00 97.50 211 LEU A N 1
ATOM 1577 C CA . LEU A 1 211 ? -15.272 -4.815 9.367 1.00 97.50 211 LEU A CA 1
ATOM 1578 C C . LEU A 1 211 ? -14.680 -5.170 10.732 1.00 97.50 211 LEU A C 1
ATOM 1580 O O . LEU A 1 211 ? -15.410 -5.629 11.609 1.00 97.50 211 LEU A O 1
ATOM 1584 N N . GLU A 1 212 ? -13.397 -4.871 10.946 1.00 96.06 212 GLU A N 1
ATOM 1585 C CA . GLU A 1 212 ? -12.720 -5.111 12.222 1.00 96.06 212 GLU A CA 1
ATOM 1586 C C . GLU A 1 212 ? -13.456 -4.435 13.376 1.00 96.06 212 GLU A C 1
ATOM 1588 O O . GLU A 1 212 ? -13.703 -5.045 14.415 1.00 96.06 212 GLU A O 1
ATOM 1593 N N . LYS A 1 213 ? -13.873 -3.180 13.189 1.00 94.88 213 LYS A N 1
ATOM 1594 C CA . LYS A 1 213 ? -14.617 -2.449 14.218 1.00 94.88 213 LYS A CA 1
ATOM 1595 C C . LYS A 1 213 ? -15.974 -3.062 14.502 1.00 94.88 213 LYS A C 1
ATOM 1597 O O . LYS A 1 213 ? -16.413 -3.009 15.645 1.00 94.88 213 LYS A O 1
ATOM 1602 N N . GLN A 1 214 ? -16.661 -3.587 13.490 1.00 96.31 214 GLN A N 1
ATOM 1603 C CA . GLN A 1 214 ? -17.955 -4.230 13.711 1.00 96.31 214 GLN A CA 1
ATOM 1604 C C . GLN A 1 214 ? -17.789 -5.546 14.460 1.00 96.31 214 GLN A C 1
ATOM 1606 O O . GLN A 1 214 ? -18.503 -5.780 15.429 1.00 96.31 214 GLN A O 1
ATOM 1611 N N . ILE A 1 215 ? -16.796 -6.355 14.088 1.00 94.38 215 ILE A N 1
ATOM 1612 C CA . ILE A 1 215 ? -16.507 -7.612 14.785 1.00 94.38 215 ILE A CA 1
ATOM 1613 C C . ILE A 1 215 ? -16.106 -7.330 16.237 1.00 94.38 215 ILE A C 1
ATOM 1615 O O . ILE A 1 215 ? -16.636 -7.959 17.151 1.00 94.38 215 ILE A O 1
ATOM 1619 N N . ARG A 1 216 ? -15.245 -6.332 16.478 1.00 92.75 216 ARG A N 1
ATOM 1620 C CA . ARG A 1 216 ? -14.822 -5.939 17.832 1.00 92.75 216 ARG A CA 1
ATOM 1621 C C . ARG A 1 216 ? -15.975 -5.491 18.731 1.00 92.75 216 ARG A C 1
ATOM 1623 O O . ARG A 1 216 ? -15.892 -5.731 19.926 1.00 92.75 216 ARG A O 1
ATOM 1630 N N . LYS A 1 217 ? -17.032 -4.877 18.187 1.00 92.94 217 LYS A N 1
ATOM 1631 C CA . LYS A 1 217 ? -18.221 -4.479 18.967 1.00 92.94 217 LYS A CA 1
ATOM 1632 C C . LYS A 1 217 ? -19.074 -5.659 19.425 1.00 92.94 217 LYS A C 1
ATOM 1634 O O . LYS A 1 217 ? -19.788 -5.530 20.409 1.00 92.94 217 LYS A O 1
ATOM 1639 N N . ILE A 1 218 ? -19.063 -6.752 18.667 1.00 93.12 218 ILE A N 1
ATOM 1640 C CA . ILE A 1 218 ? -19.889 -7.936 18.934 1.00 93.12 218 ILE A CA 1
ATOM 1641 C C . ILE A 1 218 ? -19.125 -8.928 19.824 1.00 93.12 218 ILE A C 1
ATOM 1643 O O . ILE A 1 218 ? -19.730 -9.696 20.566 1.00 93.12 218 ILE A O 1
ATOM 1647 N N . MET A 1 219 ? -17.793 -8.920 19.748 1.00 89.69 219 MET A N 1
ATOM 1648 C CA . MET A 1 219 ? -16.938 -9.881 20.436 1.00 89.69 219 MET A CA 1
ATOM 1649 C C . MET A 1 219 ? -16.760 -9.543 21.927 1.00 89.69 219 MET A C 1
ATOM 1651 O O . MET A 1 219 ? -16.387 -8.411 22.234 1.00 89.69 219 MET A O 1
ATOM 1655 N N . PRO A 1 220 ? -16.911 -10.519 22.843 1.00 88.06 220 PRO A N 1
ATOM 1656 C CA . PRO A 1 220 ? -16.513 -10.363 24.241 1.00 88.06 220 PRO A CA 1
ATOM 1657 C C . PRO A 1 220 ? -15.012 -10.071 24.377 1.00 88.06 220 PRO A C 1
ATOM 1659 O O . PRO A 1 220 ? -14.205 -10.648 23.642 1.00 88.06 220 PRO A O 1
ATOM 1662 N N . ASP A 1 221 ? -14.629 -9.248 25.358 1.00 89.19 221 ASP A N 1
ATOM 1663 C CA . ASP A 1 221 ? -13.251 -8.750 25.530 1.00 89.19 221 ASP A CA 1
ATOM 1664 C C . ASP A 1 221 ? -12.193 -9.865 25.555 1.00 89.19 221 ASP A C 1
ATOM 1666 O O . ASP A 1 221 ? -11.138 -9.742 24.934 1.00 89.19 221 ASP A O 1
ATOM 1670 N N . ILE A 1 222 ? -12.501 -11.001 26.189 1.00 88.00 222 ILE A N 1
ATOM 1671 C CA . ILE A 1 222 ? -11.560 -12.122 26.340 1.00 88.00 222 ILE A CA 1
ATOM 1672 C C . ILE A 1 222 ? -11.239 -12.827 25.010 1.00 88.00 222 ILE A C 1
ATOM 1674 O O . ILE A 1 222 ? -10.152 -13.373 24.836 1.00 88.00 222 ILE A O 1
ATOM 1678 N N . LEU A 1 223 ? -12.175 -12.798 24.055 1.00 90.56 223 LEU A N 1
ATOM 1679 C CA . LEU A 1 223 ? -12.026 -13.413 22.731 1.00 90.56 223 LEU A CA 1
ATOM 1680 C C . LEU A 1 223 ? -11.531 -12.408 21.687 1.00 90.56 223 LEU A C 1
ATOM 1682 O O . LEU A 1 223 ? -11.011 -12.800 20.638 1.00 90.56 223 LEU A O 1
ATOM 1686 N N . GLN A 1 224 ? -11.678 -11.112 21.963 1.00 87.12 224 GLN A N 1
ATOM 1687 C CA . GLN A 1 224 ? -11.445 -10.038 21.005 1.00 87.12 224 GLN A CA 1
ATOM 1688 C C . GLN A 1 224 ? -10.009 -10.017 20.465 1.00 87.12 224 GLN A C 1
ATOM 1690 O O . GLN A 1 224 ? -9.813 -9.769 19.276 1.00 87.12 224 GLN A O 1
ATOM 1695 N N . THR A 1 225 ? -9.013 -10.336 21.292 1.00 88.69 225 THR A N 1
ATOM 1696 C CA . THR A 1 225 ? -7.594 -10.326 20.898 1.00 88.69 225 THR A CA 1
ATOM 1697 C C . THR A 1 225 ? -7.274 -11.323 19.782 1.00 88.69 225 THR A C 1
ATOM 1699 O O . THR A 1 225 ? -6.486 -11.008 18.893 1.00 88.69 225 THR A O 1
ATOM 1702 N N . PHE A 1 226 ? -7.911 -12.497 19.786 1.00 89.56 226 PHE A N 1
ATOM 1703 C CA . PHE A 1 226 ? -7.624 -13.572 18.830 1.00 89.56 226 PHE A CA 1
ATOM 1704 C C . PHE A 1 226 ? -8.654 -13.630 17.702 1.00 89.56 226 PHE A C 1
ATOM 1706 O O . PHE A 1 226 ? -8.305 -13.676 16.522 1.00 89.56 226 PHE A O 1
ATOM 1713 N N . PHE A 1 227 ? -9.938 -13.595 18.054 1.00 93.94 227 PHE A N 1
ATOM 1714 C CA . PHE A 1 227 ? -11.014 -13.856 17.104 1.00 93.94 227 PHE A CA 1
ATOM 1715 C C . PHE A 1 227 ? -11.371 -12.639 16.258 1.00 93.94 227 PHE A C 1
ATOM 1717 O O . PHE A 1 227 ? -11.742 -12.805 15.097 1.00 93.94 227 PHE A O 1
ATOM 1724 N N . ALA A 1 228 ? -11.235 -11.417 16.784 1.00 92.75 228 ALA A N 1
ATOM 1725 C CA . ALA A 1 228 ? -11.542 -10.230 15.992 1.00 92.75 228 ALA A CA 1
ATOM 1726 C C . ALA A 1 228 ? -10.645 -10.099 14.745 1.00 92.75 228 ALA A C 1
ATOM 1728 O O . ALA A 1 228 ? -11.200 -9.990 13.646 1.00 92.75 228 ALA A O 1
ATOM 1729 N N . PRO A 1 229 ? -9.299 -10.159 14.843 1.00 94.12 229 PRO A N 1
ATOM 1730 C CA . PRO A 1 229 ? -8.455 -10.127 13.651 1.00 94.12 229 PRO A CA 1
ATOM 1731 C C . PRO A 1 229 ? -8.659 -11.361 12.761 1.00 94.12 229 PRO A C 1
ATOM 1733 O O . PRO A 1 229 ? -8.716 -11.206 11.543 1.00 94.12 229 PRO A O 1
ATOM 1736 N N . LEU A 1 230 ? -8.858 -12.556 13.333 1.00 96.19 230 LEU A N 1
ATOM 1737 C CA . LEU A 1 230 ? -9.101 -13.785 12.567 1.00 96.19 230 LEU A CA 1
ATOM 1738 C C . LEU A 1 230 ? -10.340 -13.670 11.668 1.00 96.19 230 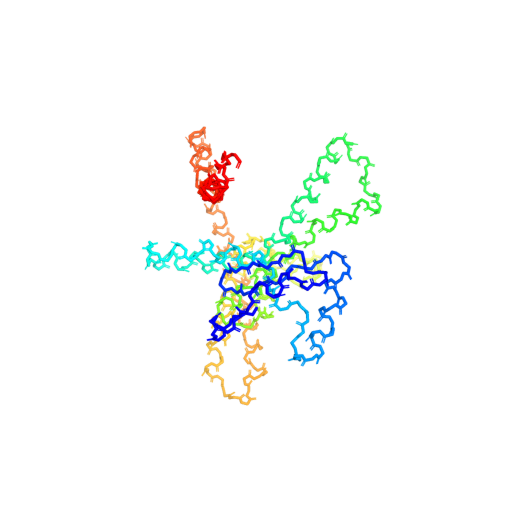LEU A C 1
ATOM 1740 O O . LEU A 1 230 ? -10.248 -13.862 10.456 1.00 96.19 230 LEU A O 1
ATOM 1744 N N . PHE A 1 231 ? -11.493 -13.314 12.237 1.00 96.56 231 PHE A N 1
ATOM 1745 C CA . PHE A 1 231 ? -12.728 -13.175 11.465 1.00 96.56 231 PHE A CA 1
ATOM 1746 C C . PHE A 1 231 ? -12.669 -12.004 10.489 1.00 96.56 231 PHE A C 1
ATOM 1748 O O . PHE A 1 231 ? -13.201 -12.114 9.385 1.00 96.56 231 PHE A O 1
ATOM 1755 N N . THR A 1 232 ? -11.980 -10.916 10.850 1.00 96.69 232 THR A N 1
ATOM 1756 C CA . THR A 1 232 ? -11.753 -9.798 9.924 1.00 96.69 232 THR A CA 1
ATOM 1757 C C . THR A 1 232 ? -10.997 -10.271 8.693 1.00 96.69 232 THR A C 1
ATOM 1759 O O . THR A 1 232 ? -11.397 -9.943 7.583 1.00 96.69 232 THR A O 1
ATOM 1762 N N . VAL A 1 233 ? -9.936 -11.064 8.866 1.00 96.81 233 VAL A N 1
ATOM 1763 C CA . VAL A 1 233 ? -9.152 -11.585 7.741 1.00 96.81 233 VAL A CA 1
ATOM 1764 C C . VAL A 1 233 ? -9.953 -12.599 6.935 1.00 96.81 233 VAL A C 1
ATOM 1766 O O . VAL A 1 233 ? -9.978 -12.483 5.719 1.00 96.81 233 VAL A O 1
ATOM 1769 N N . ILE A 1 234 ? -10.639 -13.555 7.567 1.00 96.81 234 ILE A N 1
ATOM 1770 C CA . ILE A 1 234 ? -11.397 -14.591 6.843 1.00 96.81 234 ILE A CA 1
ATOM 1771 C C . ILE A 1 234 ? -12.526 -13.964 6.018 1.00 96.81 234 ILE A C 1
ATOM 1773 O O . ILE A 1 234 ? -12.599 -14.158 4.805 1.00 96.81 234 ILE A O 1
ATOM 1777 N N . ILE A 1 235 ? -13.396 -13.186 6.665 1.00 97.25 235 ILE A N 1
ATOM 1778 C CA . ILE A 1 235 ? -14.545 -12.560 6.000 1.00 97.25 235 ILE A CA 1
ATOM 1779 C C . ILE A 1 235 ? -14.048 -11.483 5.033 1.00 97.25 235 ILE A C 1
ATOM 1781 O O . ILE A 1 235 ? -14.500 -11.411 3.891 1.00 97.25 235 ILE A O 1
ATOM 1785 N N . GLY A 1 236 ? -13.078 -10.679 5.467 1.00 96.56 236 GLY A N 1
ATOM 1786 C CA . GLY A 1 236 ? -12.463 -9.630 4.669 1.00 96.56 236 GLY A CA 1
ATOM 1787 C C . GLY A 1 236 ? -11.840 -10.161 3.388 1.00 96.56 236 GLY A C 1
ATOM 1788 O O . GLY A 1 236 ? -12.136 -9.647 2.315 1.00 96.56 236 GLY A O 1
ATOM 1789 N N . ALA A 1 237 ? -11.019 -11.206 3.473 1.00 94.44 237 ALA A N 1
ATOM 1790 C CA . ALA A 1 237 ? -10.338 -11.783 2.321 1.00 94.44 237 ALA A CA 1
ATOM 1791 C C . ALA A 1 237 ? -11.330 -12.353 1.300 1.00 94.44 237 ALA A C 1
ATOM 1793 O O . ALA A 1 237 ? -11.199 -12.074 0.108 1.00 94.44 237 ALA A O 1
ATOM 1794 N N . LEU A 1 238 ? -12.349 -13.089 1.758 1.00 93.75 238 LEU A N 1
ATOM 1795 C CA . LEU A 1 238 ? -13.388 -13.635 0.881 1.00 93.75 238 LEU A CA 1
ATOM 1796 C C . LEU A 1 238 ? -14.162 -12.523 0.163 1.00 93.75 238 LEU A C 1
ATOM 1798 O O . LEU A 1 238 ? -14.339 -12.582 -1.053 1.00 93.75 238 LEU A O 1
ATOM 1802 N N . VAL A 1 239 ? -14.577 -11.482 0.890 1.00 94.88 239 VAL A N 1
ATOM 1803 C CA . VAL A 1 239 ? -15.291 -10.337 0.305 1.00 94.88 239 VAL A CA 1
ATOM 1804 C C . VAL A 1 239 ? -14.391 -9.556 -0.654 1.00 94.88 239 VAL A C 1
ATOM 1806 O O . VAL A 1 239 ? -14.833 -9.176 -1.738 1.00 94.88 239 VAL A O 1
ATOM 1809 N N . THR A 1 240 ? -13.120 -9.345 -0.311 1.00 92.62 240 THR A N 1
ATOM 1810 C CA . THR A 1 240 ? -12.171 -8.647 -1.186 1.00 92.62 240 THR A CA 1
ATOM 1811 C C . THR A 1 240 ? -11.995 -9.374 -2.509 1.00 92.62 240 THR A C 1
ATOM 1813 O O . THR A 1 240 ? -12.110 -8.758 -3.566 1.00 92.62 240 THR A O 1
ATOM 1816 N N . LEU A 1 241 ? -11.766 -10.682 -2.449 1.00 90.06 241 LEU A N 1
ATOM 1817 C CA . LEU A 1 241 ? -11.512 -11.531 -3.607 1.00 90.06 241 LEU A CA 1
ATOM 1818 C C . LEU A 1 241 ? -12.750 -11.646 -4.509 1.00 90.06 241 LEU A C 1
ATOM 1820 O O . LEU A 1 241 ? -12.653 -11.475 -5.722 1.00 90.06 241 LEU A O 1
ATOM 1824 N N . LEU A 1 242 ? -13.920 -11.916 -3.923 1.00 89.31 242 LEU A N 1
ATOM 1825 C CA . LEU A 1 242 ? -15.137 -12.221 -4.682 1.00 89.31 242 LEU A CA 1
ATOM 1826 C C . LEU A 1 242 ? -15.919 -10.977 -5.113 1.00 89.31 242 LEU A C 1
ATOM 1828 O O . LEU A 1 242 ? -16.653 -11.038 -6.096 1.00 89.31 242 LEU A O 1
ATOM 1832 N N . VAL A 1 243 ? -15.793 -9.868 -4.379 1.00 91.19 243 VAL A N 1
ATOM 1833 C CA . VAL A 1 243 ? -16.648 -8.685 -4.557 1.00 91.19 243 VAL A CA 1
ATOM 1834 C C . VAL A 1 243 ? -15.822 -7.426 -4.801 1.00 91.19 243 VAL A C 1
ATOM 1836 O O . VAL A 1 243 ? -15.996 -6.775 -5.831 1.00 91.19 243 VAL A O 1
ATOM 1839 N N . LEU A 1 244 ? -14.901 -7.068 -3.899 1.00 92.50 244 LEU A N 1
ATOM 1840 C CA . LEU A 1 244 ? -14.246 -5.751 -3.970 1.00 92.50 244 LEU A CA 1
ATOM 1841 C C . LEU A 1 244 ? -13.247 -5.630 -5.120 1.00 92.50 244 LEU A C 1
ATOM 1843 O O . LEU A 1 244 ? -13.148 -4.560 -5.714 1.00 92.50 244 LEU A O 1
ATOM 1847 N N . GLN A 1 245 ? -12.533 -6.697 -5.471 1.00 89.94 245 GLN A N 1
ATOM 1848 C CA . GLN A 1 245 ? -11.628 -6.683 -6.618 1.00 89.94 245 GLN A CA 1
ATOM 1849 C C . GLN A 1 245 ? -12.363 -6.580 -7.959 1.00 89.94 245 GLN A C 1
ATOM 1851 O O . GLN A 1 245 ? -11.986 -5.708 -8.741 1.00 89.94 245 GLN A O 1
ATOM 1856 N N . PRO A 1 246 ? -13.431 -7.358 -8.238 1.00 89.00 246 PRO A N 1
ATOM 1857 C CA . PRO A 1 246 ? -14.273 -7.131 -9.413 1.00 89.00 246 PRO A CA 1
ATOM 1858 C C . PRO A 1 246 ? -14.861 -5.717 -9.474 1.00 89.00 246 PRO A C 1
ATOM 1860 O O . PRO A 1 246 ? -14.842 -5.093 -10.535 1.00 89.00 246 PRO A O 1
ATOM 1863 N N . ILE A 1 247 ? -15.324 -5.177 -8.340 1.00 91.31 247 ILE A N 1
ATOM 1864 C CA . ILE A 1 247 ? -15.804 -3.788 -8.262 1.00 91.31 247 ILE A CA 1
ATOM 1865 C C . ILE A 1 247 ? -14.675 -2.808 -8.592 1.00 91.31 247 ILE A C 1
ATOM 1867 O O . ILE A 1 247 ? -14.869 -1.896 -9.392 1.00 91.31 247 ILE A O 1
ATOM 1871 N N . GLY A 1 248 ? -13.488 -2.999 -8.018 1.00 91.25 248 GLY A N 1
ATOM 1872 C CA . GLY A 1 248 ? -12.322 -2.167 -8.300 1.00 91.25 248 GLY A CA 1
ATOM 1873 C C . GLY A 1 248 ? -11.873 -2.253 -9.759 1.00 91.25 248 GLY A C 1
ATOM 1874 O O . GLY A 1 248 ? -11.492 -1.237 -10.338 1.00 91.25 248 GLY A O 1
ATOM 1875 N N . ALA A 1 249 ? -11.973 -3.429 -10.380 1.00 88.75 249 ALA A N 1
ATOM 1876 C CA . ALA A 1 249 ? -11.694 -3.622 -11.800 1.00 88.75 249 ALA A CA 1
ATOM 1877 C C . ALA A 1 249 ? -12.705 -2.866 -12.668 1.00 88.75 249 ALA A C 1
ATOM 1879 O O . ALA A 1 249 ? -12.313 -2.144 -13.581 1.00 88.75 249 ALA A O 1
ATOM 1880 N N . GLY A 1 250 ? -13.996 -2.957 -12.335 1.00 90.06 250 GLY A N 1
ATOM 1881 C CA . GLY A 1 250 ? -15.056 -2.205 -13.009 1.00 90.06 250 GLY A CA 1
ATOM 1882 C C . GLY A 1 250 ? -14.902 -0.690 -12.855 1.00 90.06 250 GLY A C 1
ATOM 1883 O O . GLY A 1 250 ? -15.039 0.040 -13.833 1.00 90.06 250 GLY A O 1
ATOM 1884 N N . LEU A 1 251 ? -14.553 -0.209 -11.658 1.00 89.88 251 LEU A N 1
ATOM 1885 C CA . LEU A 1 251 ? -14.276 1.209 -11.399 1.00 89.88 251 LEU 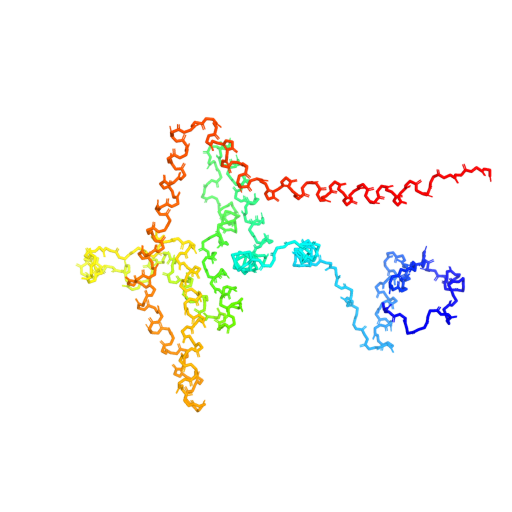A CA 1
ATOM 1886 C C . LEU A 1 251 ? -13.076 1.702 -12.207 1.00 89.88 251 LEU A C 1
ATOM 1888 O O . LEU A 1 251 ? -13.161 2.739 -12.860 1.00 89.88 251 LEU A O 1
ATOM 1892 N N . THR A 1 252 ? -11.982 0.943 -12.198 1.00 87.69 252 THR A N 1
ATOM 1893 C CA . THR A 1 252 ? -10.784 1.251 -12.984 1.00 87.69 252 THR A CA 1
ATOM 1894 C C . THR A 1 252 ? -11.120 1.296 -14.474 1.00 87.69 252 THR A C 1
ATOM 1896 O O . THR A 1 252 ? -10.813 2.286 -15.135 1.00 87.69 252 THR A O 1
ATOM 1899 N N . ALA A 1 253 ? -11.837 0.297 -14.994 1.00 88.19 253 ALA A N 1
ATOM 1900 C CA . ALA A 1 253 ? -12.288 0.273 -16.384 1.00 88.19 253 ALA A CA 1
ATOM 1901 C C . ALA A 1 253 ? -13.207 1.458 -16.727 1.00 88.19 253 ALA A C 1
ATOM 1903 O O . ALA A 1 253 ? -13.062 2.049 -17.793 1.00 88.19 253 ALA A O 1
ATOM 1904 N N . GLY A 1 254 ? -14.108 1.850 -15.823 1.00 88.00 254 GLY A N 1
ATOM 1905 C CA . GLY A 1 254 ? -14.972 3.018 -16.001 1.00 88.00 254 GLY A CA 1
ATOM 1906 C C . GLY A 1 254 ? -14.188 4.331 -16.066 1.00 88.00 254 GLY A C 1
ATOM 1907 O O . GLY A 1 254 ? -14.469 5.170 -16.920 1.00 88.00 254 GLY A O 1
ATOM 1908 N N . ILE A 1 255 ? -13.166 4.488 -15.218 1.00 86.44 255 ILE A N 1
ATOM 1909 C CA . ILE A 1 255 ? -12.259 5.645 -15.259 1.00 86.44 255 ILE A CA 1
ATOM 1910 C C . ILE A 1 255 ? -11.505 5.675 -16.591 1.00 86.44 255 ILE A C 1
ATOM 1912 O O . ILE A 1 255 ? -11.501 6.708 -17.258 1.00 86.44 255 ILE A O 1
ATOM 1916 N N . PHE A 1 256 ? -10.921 4.549 -17.011 1.00 84.56 256 PHE A N 1
ATOM 1917 C CA . PHE A 1 256 ? -10.228 4.452 -18.299 1.00 84.56 256 PHE A CA 1
ATOM 1918 C C . PHE A 1 256 ? -11.156 4.721 -19.485 1.00 84.56 256 PHE A C 1
ATOM 1920 O O . PHE A 1 256 ? -10.777 5.470 -20.376 1.00 84.56 256 PHE A O 1
ATOM 1927 N N . GLY A 1 257 ? -12.378 4.190 -19.481 1.00 86.19 257 GLY A N 1
ATOM 1928 C CA . GLY A 1 257 ? -13.361 4.449 -20.534 1.00 86.19 257 GLY A CA 1
ATOM 1929 C C . GLY A 1 257 ? -13.784 5.919 -20.600 1.00 86.19 257 GLY A C 1
ATOM 1930 O O . GLY A 1 257 ? -13.916 6.475 -21.686 1.00 86.19 257 GLY A O 1
ATOM 1931 N N . GLY A 1 258 ? -13.942 6.583 -19.451 1.00 84.50 258 GLY A N 1
ATOM 1932 C CA . GLY A 1 258 ? -14.214 8.021 -19.401 1.00 84.50 258 GLY A CA 1
ATOM 1933 C C . GLY A 1 258 ? -13.046 8.858 -19.927 1.00 84.50 258 GLY A C 1
ATOM 1934 O O . GLY A 1 258 ? -13.253 9.797 -20.697 1.00 84.50 258 GLY A O 1
ATOM 1935 N N . LEU A 1 259 ? -11.817 8.495 -19.552 1.00 81.38 259 LEU A N 1
ATOM 1936 C CA . LEU A 1 259 ? -10.596 9.122 -20.061 1.00 81.38 259 LEU A CA 1
ATOM 1937 C C . LEU A 1 259 ? -10.469 8.953 -21.576 1.00 81.38 259 LEU A C 1
ATOM 1939 O O . LEU A 1 259 ? -10.229 9.933 -22.277 1.00 81.38 259 LEU A O 1
ATOM 1943 N N . ASP A 1 260 ? -10.674 7.735 -22.073 1.00 82.94 260 ASP A N 1
ATOM 1944 C CA . ASP A 1 260 ? -10.614 7.414 -23.496 1.00 82.94 260 ASP A CA 1
ATOM 1945 C C . ASP A 1 260 ? -11.696 8.157 -24.289 1.00 82.94 260 ASP A C 1
ATOM 1947 O O . ASP A 1 260 ? -11.410 8.726 -25.340 1.00 82.94 260 ASP A O 1
ATOM 1951 N N . PHE A 1 261 ? -12.916 8.267 -23.755 1.00 83.19 261 PHE A N 1
ATOM 1952 C CA . PHE A 1 261 ? -13.978 9.067 -24.365 1.00 83.19 261 PHE A CA 1
ATOM 1953 C C . PHE A 1 261 ? -13.579 10.540 -24.494 1.00 83.19 261 PHE A C 1
ATOM 1955 O O . PHE A 1 261 ? -13.730 11.132 -25.563 1.00 83.19 261 PHE A O 1
ATOM 1962 N N . ILE A 1 262 ? -13.036 11.137 -23.429 1.00 80.06 262 ILE A N 1
ATOM 1963 C CA . ILE A 1 262 ? -12.575 12.531 -23.459 1.00 80.06 262 ILE A CA 1
ATOM 1964 C C . ILE A 1 262 ? -11.430 12.688 -24.465 1.00 80.06 262 ILE A C 1
ATOM 1966 O O . ILE A 1 262 ? -11.423 13.634 -25.253 1.00 80.06 262 ILE A O 1
ATOM 1970 N N . TYR A 1 263 ? -10.486 11.752 -24.469 1.00 74.50 263 TYR A N 1
ATOM 1971 C CA . TYR A 1 263 ? -9.322 11.786 -25.344 1.00 74.50 263 TYR A CA 1
ATOM 1972 C C . TYR A 1 263 ? -9.701 11.649 -26.827 1.00 74.50 263 TYR A C 1
ATOM 1974 O O . TYR A 1 263 ? -9.297 12.467 -27.653 1.00 74.50 263 TYR A O 1
ATOM 1982 N N . THR A 1 264 ? -10.532 10.664 -27.168 1.00 77.75 264 THR A N 1
ATOM 1983 C CA . THR A 1 264 ? -10.907 10.347 -28.555 1.00 77.75 264 THR A CA 1
ATOM 1984 C C . THR A 1 264 ? -11.983 11.271 -29.122 1.00 77.75 264 THR A C 1
ATOM 1986 O O . THR A 1 264 ? -11.961 11.556 -30.320 1.00 77.75 264 THR A O 1
ATOM 1989 N N . LYS A 1 265 ? -12.927 11.764 -28.303 1.00 76.44 265 LYS A N 1
ATOM 1990 C CA . LYS A 1 265 ? -14.036 12.619 -28.773 1.00 76.44 265 LYS A CA 1
ATOM 1991 C C . LYS A 1 265 ? -13.771 14.115 -28.659 1.00 76.44 265 LYS A C 1
ATOM 1993 O O . LYS A 1 265 ? -14.314 14.858 -29.471 1.00 76.44 265 LYS A O 1
ATOM 1998 N N . LEU A 1 266 ? -12.968 14.569 -27.693 1.00 71.12 266 LEU A N 1
ATOM 1999 C CA . LEU A 1 266 ? -12.677 15.999 -27.509 1.00 71.12 266 LEU A CA 1
ATOM 2000 C C . LEU A 1 266 ? -11.270 16.414 -27.980 1.00 71.12 266 LEU A C 1
ATOM 2002 O O . LEU A 1 266 ? -10.966 17.609 -27.972 1.00 71.12 266 LEU A O 1
ATOM 2006 N N . GLY A 1 267 ? -10.412 15.478 -28.406 1.00 72.62 267 GLY A N 1
ATOM 2007 C CA . GLY A 1 267 ? -9.099 15.774 -28.993 1.00 72.62 267 GLY A CA 1
ATOM 2008 C C . GLY A 1 267 ? -8.255 16.721 -28.127 1.00 72.62 267 GLY A C 1
ATOM 2009 O O . GLY A 1 267 ? -8.082 16.500 -26.928 1.00 72.62 267 GLY A O 1
ATOM 2010 N N . ALA A 1 268 ? -7.763 17.819 -28.710 1.00 70.12 268 ALA A N 1
ATOM 2011 C CA . ALA A 1 268 ? -6.955 18.819 -28.001 1.00 70.12 268 ALA A CA 1
ATOM 2012 C C . ALA A 1 268 ? -7.687 19.489 -26.815 1.00 70.12 268 ALA A C 1
ATOM 2014 O O . ALA A 1 268 ? -7.066 19.782 -25.793 1.00 70.12 268 ALA A O 1
ATOM 2015 N N . ILE A 1 269 ? -9.009 19.680 -26.909 1.00 71.25 269 ILE A N 1
ATOM 2016 C CA . ILE A 1 269 ? -9.835 20.259 -25.832 1.00 71.25 269 ILE A CA 1
ATOM 2017 C C . ILE A 1 269 ? -9.985 19.253 -24.686 1.00 71.25 269 ILE A C 1
ATOM 2019 O O . ILE A 1 269 ? -9.904 19.621 -23.515 1.00 71.25 269 ILE A O 1
ATOM 2023 N N . GLY A 1 270 ? -10.134 17.970 -25.021 1.00 66.25 270 GLY A N 1
ATOM 2024 C CA . GLY A 1 270 ? -10.161 16.879 -24.051 1.00 66.25 270 GLY A CA 1
ATOM 2025 C C . GLY A 1 270 ? -8.861 16.797 -23.262 1.00 66.25 270 GLY A C 1
ATOM 2026 O O . GLY A 1 270 ? -8.895 16.743 -22.035 1.00 66.25 270 GLY A O 1
ATOM 2027 N N . GLY A 1 271 ? -7.723 16.900 -23.957 1.00 67.31 271 GLY A N 1
ATOM 2028 C CA . GLY A 1 271 ? -6.401 16.999 -23.337 1.00 67.31 271 GLY A CA 1
ATOM 2029 C C . GLY A 1 271 ? -6.269 18.206 -22.403 1.00 67.31 271 GLY A C 1
ATOM 2030 O O . GLY A 1 271 ? -5.754 18.064 -21.293 1.00 67.31 271 GLY A O 1
ATOM 2031 N N . TYR A 1 272 ? -6.794 19.374 -22.790 1.00 72.12 272 TYR A N 1
ATOM 2032 C CA . TYR A 1 272 ? -6.769 20.574 -21.946 1.00 72.12 272 TYR A CA 1
ATOM 2033 C C . TYR A 1 272 ? -7.617 20.415 -20.675 1.00 72.12 272 TYR A C 1
ATOM 2035 O O . TYR A 1 272 ? -7.154 20.742 -19.586 1.00 72.12 272 TYR A O 1
ATOM 2043 N N . ILE A 1 273 ? -8.824 19.846 -20.777 1.00 70.12 273 ILE A N 1
ATOM 2044 C CA . ILE A 1 273 ? -9.699 19.571 -19.621 1.00 70.12 273 ILE A CA 1
ATOM 2045 C C . ILE A 1 273 ? -9.053 18.554 -18.675 1.00 70.12 273 ILE A C 1
ATOM 2047 O O . ILE A 1 273 ? -9.072 18.739 -17.460 1.00 70.12 273 ILE A O 1
ATOM 2051 N N . LEU A 1 274 ? -8.433 17.508 -19.220 1.00 65.88 274 LEU A N 1
ATOM 2052 C CA . LEU A 1 274 ? -7.708 16.499 -18.447 1.00 65.88 274 LEU A CA 1
ATOM 2053 C C . LEU A 1 274 ? -6.526 17.098 -17.687 1.00 65.88 274 LEU A C 1
ATOM 2055 O O . LEU A 1 274 ? -6.366 16.864 -16.486 1.00 65.88 274 LEU A O 1
ATOM 2059 N N . THR A 1 275 ? -5.740 17.924 -18.374 1.00 61.41 275 THR A N 1
ATOM 2060 C CA . THR A 1 275 ? -4.594 18.618 -17.781 1.00 61.41 275 THR A CA 1
ATOM 2061 C C . THR A 1 275 ? -5.049 19.675 -16.778 1.00 61.41 275 THR A C 1
ATOM 2063 O O . THR A 1 275 ? -4.398 19.841 -15.759 1.00 61.41 275 THR A O 1
ATOM 2066 N N . ALA A 1 276 ? -6.194 20.331 -16.973 1.00 62.56 276 ALA A N 1
ATOM 2067 C CA . ALA A 1 276 ? -6.771 21.246 -15.991 1.00 62.56 276 ALA A CA 1
ATOM 2068 C C . ALA A 1 276 ? -7.306 20.495 -14.758 1.00 62.56 276 ALA A C 1
ATOM 2070 O O . ALA A 1 276 ? -7.026 20.883 -13.627 1.00 62.56 276 ALA A O 1
ATOM 2071 N N . CYS A 1 277 ? -8.012 19.375 -14.917 1.00 57.34 277 CYS A N 1
ATOM 2072 C CA . CYS A 1 277 ? -8.500 18.583 -13.781 1.00 57.34 277 CYS A CA 1
ATOM 2073 C C . CYS A 1 277 ? -7.365 17.971 -12.943 1.00 57.34 277 CYS A C 1
ATOM 2075 O O . CYS A 1 277 ? -7.475 17.931 -11.719 1.00 57.34 277 CYS A O 1
ATOM 2077 N N . LEU A 1 278 ? -6.276 17.526 -13.576 1.00 52.75 278 LEU A N 1
ATOM 2078 C CA . LEU A 1 278 ? -5.108 16.965 -12.881 1.00 52.75 278 LEU A CA 1
ATOM 2079 C C . LEU A 1 278 ? -4.107 18.048 -12.428 1.00 52.75 278 LEU A C 1
ATOM 2081 O O . LEU A 1 278 ? -3.509 17.945 -11.359 1.00 52.75 278 LEU A O 1
ATOM 2085 N N . GLY A 1 279 ? -3.939 19.102 -13.225 1.00 43.81 279 GLY A N 1
ATOM 2086 C CA . GLY A 1 279 ? -2.938 20.163 -13.075 1.00 43.81 279 GLY A CA 1
ATOM 2087 C C . GLY A 1 279 ? -3.394 21.386 -12.279 1.00 43.81 279 GLY A C 1
ATOM 2088 O O . GLY A 1 279 ? -2.547 22.071 -11.712 1.00 43.81 279 GLY A O 1
ATOM 2089 N N . THR A 1 280 ? -4.699 21.623 -12.094 1.00 47.19 280 THR A N 1
ATOM 2090 C CA . THR A 1 280 ? -5.188 22.676 -11.170 1.00 47.19 280 THR A CA 1
ATOM 2091 C C . THR A 1 280 ? -4.776 22.429 -9.714 1.00 47.19 280 THR A C 1
ATOM 2093 O O . THR A 1 280 ? -4.799 23.359 -8.906 1.00 47.19 280 THR A O 1
ATOM 2096 N N . GLY A 1 281 ? -4.334 21.211 -9.375 1.00 44.56 281 GLY A N 1
ATOM 2097 C CA . GLY A 1 281 ? -3.632 20.923 -8.122 1.00 44.56 281 GLY A CA 1
ATOM 2098 C C . GLY A 1 281 ? -2.229 21.543 -8.046 1.00 44.56 281 GLY A C 1
ATOM 2099 O O . GLY A 1 281 ? -1.833 22.011 -6.983 1.00 44.56 281 GLY A O 1
ATOM 2100 N N . PHE A 1 282 ? -1.500 21.608 -9.164 1.00 38.50 282 PHE A N 1
ATOM 2101 C CA . PHE A 1 282 ? -0.165 22.212 -9.267 1.00 38.50 282 PHE A CA 1
ATOM 2102 C C . PHE A 1 282 ? -0.214 23.728 -9.482 1.00 38.50 282 PHE A C 1
ATOM 2104 O O . PHE A 1 282 ? 0.605 24.453 -8.923 1.00 38.50 282 PHE A O 1
ATOM 2111 N N . GLU A 1 283 ? -1.181 24.224 -10.251 1.00 42.03 283 GLU A N 1
ATOM 2112 C CA . GLU A 1 283 ? -1.286 25.646 -10.604 1.00 42.03 283 GLU A CA 1
ATOM 2113 C C . GLU A 1 283 ? -1.733 26.501 -9.411 1.00 42.03 283 GLU A C 1
ATOM 2115 O O . GLU A 1 283 ? -1.138 27.543 -9.134 1.00 42.03 283 GLU A O 1
ATOM 2120 N N . LYS A 1 284 ? -2.659 25.978 -8.591 1.00 43.84 284 LYS A N 1
ATOM 2121 C CA . LYS A 1 284 ? -2.974 26.564 -7.277 1.00 43.84 284 LYS A CA 1
ATOM 2122 C C . LYS A 1 284 ? -1.778 26.541 -6.328 1.00 43.84 284 LYS A C 1
ATOM 2124 O O . LYS A 1 284 ? -1.610 27.476 -5.557 1.00 43.84 284 LYS A O 1
ATOM 2129 N N . ASN A 1 285 ? -0.928 25.515 -6.396 1.00 39.47 285 ASN A N 1
ATOM 2130 C CA . ASN A 1 285 ? 0.279 25.435 -5.570 1.00 39.47 285 ASN A CA 1
ATOM 2131 C C . ASN A 1 285 ? 1.348 26.446 -6.030 1.00 39.47 285 ASN A C 1
ATOM 2133 O O . ASN A 1 285 ? 2.037 27.037 -5.208 1.00 39.47 285 ASN A O 1
ATOM 2137 N N . LYS A 1 286 ? 1.429 26.733 -7.337 1.00 38.88 286 LYS A N 1
ATOM 2138 C CA . LYS A 1 286 ? 2.281 27.791 -7.906 1.00 38.88 286 LYS A CA 1
ATOM 2139 C C . LYS A 1 286 ? 1.854 29.192 -7.465 1.00 38.88 286 LYS A C 1
ATOM 2141 O O . LYS A 1 286 ? 2.721 29.987 -7.121 1.00 38.88 286 LYS A O 1
ATOM 2146 N N . GLU A 1 287 ? 0.556 29.497 -7.439 1.00 44.06 287 GLU A N 1
ATOM 2147 C CA . GLU A 1 287 ? 0.060 30.774 -6.896 1.00 44.06 287 GLU A CA 1
ATOM 2148 C C . GLU A 1 287 ? 0.326 30.913 -5.393 1.00 44.06 287 GLU A C 1
ATOM 2150 O O . GLU A 1 287 ? 0.621 32.011 -4.927 1.00 44.06 287 GLU A O 1
ATOM 2155 N N . ILE A 1 288 ? 0.269 29.811 -4.640 1.00 42.66 288 ILE A N 1
ATOM 2156 C CA . ILE A 1 288 ? 0.585 29.787 -3.204 1.00 42.66 288 ILE A CA 1
ATOM 2157 C C . ILE A 1 288 ? 2.087 29.988 -2.971 1.00 42.66 288 ILE A C 1
ATOM 2159 O O . ILE A 1 288 ? 2.461 30.822 -2.155 1.00 42.66 288 ILE A O 1
ATOM 2163 N N . ILE A 1 289 ? 2.956 29.317 -3.736 1.00 44.16 289 ILE A N 1
ATOM 2164 C CA . ILE A 1 289 ? 4.414 29.527 -3.686 1.00 44.16 289 ILE A CA 1
ATOM 2165 C C . ILE A 1 289 ? 4.763 30.956 -4.115 1.00 44.16 289 ILE A C 1
ATOM 2167 O O . ILE A 1 289 ? 5.605 31.596 -3.493 1.00 44.16 289 ILE A O 1
ATOM 2171 N N . LYS A 1 290 ? 4.082 31.499 -5.131 1.00 43.00 290 LYS A N 1
ATOM 2172 C CA . LYS A 1 290 ? 4.260 32.887 -5.566 1.00 43.00 290 LYS A CA 1
ATOM 2173 C C . LYS A 1 290 ? 3.812 33.877 -4.488 1.00 43.00 290 LYS A C 1
ATOM 2175 O O . LYS A 1 290 ? 4.548 34.816 -4.223 1.00 43.00 290 LYS A O 1
ATOM 2180 N N . LYS A 1 291 ? 2.692 33.629 -3.799 1.00 48.16 291 LYS A N 1
ATOM 2181 C CA . LYS A 1 291 ? 2.247 34.429 -2.642 1.00 48.16 291 LYS A CA 1
ATOM 2182 C C . LYS A 1 291 ? 3.173 34.302 -1.433 1.00 48.16 291 LYS A C 1
ATOM 2184 O O . LYS A 1 291 ? 3.412 35.298 -0.762 1.00 48.16 291 LYS A O 1
ATOM 2189 N N . ALA A 1 292 ? 3.729 33.120 -1.171 1.00 43.38 292 ALA A N 1
ATOM 2190 C CA . ALA A 1 292 ? 4.731 32.913 -0.126 1.00 43.38 292 ALA A CA 1
ATOM 2191 C C . ALA A 1 292 ? 6.034 33.665 -0.448 1.00 43.38 292 ALA A C 1
ATOM 2193 O O . ALA A 1 292 ? 6.626 34.285 0.432 1.00 43.38 292 ALA A O 1
ATOM 2194 N N . HIS A 1 293 ? 6.434 33.692 -1.721 1.00 46.62 293 HIS A N 1
ATOM 2195 C CA . HIS A 1 293 ? 7.603 34.434 -2.188 1.00 46.62 293 HIS A CA 1
ATOM 2196 C C . HIS A 1 293 ? 7.355 35.953 -2.232 1.00 46.62 293 HIS A C 1
ATOM 2198 O O . HIS A 1 293 ? 8.235 36.718 -1.862 1.00 46.62 293 HIS A O 1
ATOM 2204 N N . GLU A 1 294 ? 6.151 36.405 -2.596 1.00 46.75 294 GLU A N 1
ATOM 2205 C CA . GLU A 1 294 ? 5.734 37.816 -2.544 1.00 46.75 294 GLU A CA 1
ATOM 2206 C C . GLU A 1 294 ? 5.598 38.326 -1.098 1.00 46.75 294 GLU A C 1
ATOM 2208 O O . GLU A 1 294 ? 5.962 39.469 -0.815 1.00 46.75 294 GLU A O 1
ATOM 2213 N N . ASN A 1 295 ? 5.151 37.483 -0.160 1.00 46.03 295 ASN A N 1
ATOM 2214 C CA . ASN A 1 295 ? 5.150 37.807 1.268 1.00 46.03 295 ASN A CA 1
ATOM 2215 C C . ASN A 1 295 ? 6.579 37.854 1.831 1.00 46.03 295 ASN A C 1
ATOM 2217 O O . ASN A 1 295 ? 6.914 38.831 2.493 1.00 46.03 295 ASN A O 1
ATOM 2221 N N . ASN A 1 296 ? 7.457 36.900 1.496 1.00 40.75 296 ASN A N 1
ATOM 2222 C CA . ASN A 1 296 ? 8.882 36.977 1.856 1.00 40.75 296 ASN A CA 1
ATOM 2223 C C . ASN A 1 296 ? 9.592 38.184 1.220 1.00 40.75 296 ASN A C 1
ATOM 2225 O O . ASN A 1 296 ? 10.442 38.801 1.856 1.00 40.75 296 ASN A O 1
ATOM 2229 N N . ALA A 1 297 ? 9.216 38.575 0.000 1.00 39.97 297 ALA A N 1
ATOM 2230 C CA . ALA A 1 297 ? 9.731 39.781 -0.639 1.00 39.97 297 ALA A CA 1
ATOM 2231 C C . ALA A 1 297 ? 9.259 41.050 0.091 1.00 39.97 297 ALA A C 1
ATOM 2233 O O . ALA A 1 297 ? 10.061 41.954 0.301 1.00 39.97 297 ALA A O 1
ATOM 2234 N N . LYS A 1 298 ? 8.009 41.118 0.573 1.00 37.53 298 LYS A N 1
ATOM 2235 C CA . LYS A 1 298 ? 7.555 42.231 1.432 1.00 37.53 298 LYS A CA 1
ATOM 2236 C C . LYS A 1 298 ? 8.380 42.362 2.721 1.00 37.53 298 LYS A C 1
ATOM 2238 O O . LYS A 1 298 ? 8.672 43.486 3.128 1.00 37.53 298 LYS A O 1
ATOM 2243 N N . TYR A 1 299 ? 8.831 41.254 3.312 1.00 35.47 299 TYR A N 1
ATOM 2244 C CA . TYR A 1 299 ? 9.752 41.289 4.456 1.00 35.47 299 TYR A CA 1
ATOM 2245 C C . TYR A 1 299 ? 11.192 41.667 4.062 1.00 35.47 299 TYR A C 1
ATOM 2247 O O . TYR A 1 299 ? 11.865 42.339 4.837 1.00 35.47 299 TYR A O 1
ATOM 2255 N N . ALA A 1 300 ? 11.638 41.343 2.844 1.00 33.31 300 ALA A N 1
ATOM 2256 C CA . ALA A 1 300 ? 12.955 41.731 2.323 1.00 33.31 300 ALA A CA 1
ATOM 2257 C C . ALA A 1 300 ? 13.045 43.200 1.846 1.00 33.31 300 ALA A C 1
ATOM 2259 O O . ALA A 1 300 ? 14.122 43.796 1.871 1.00 33.31 300 ALA A O 1
ATOM 2260 N N . PHE A 1 301 ? 11.929 43.818 1.436 1.00 32.75 301 PHE A N 1
ATOM 2261 C CA . PHE A 1 301 ? 11.902 45.214 0.968 1.00 32.75 301 PHE A CA 1
ATOM 2262 C C . PHE A 1 301 ? 11.699 46.249 2.083 1.00 32.75 301 PHE A C 1
ATOM 2264 O O . PHE A 1 301 ? 11.947 47.430 1.853 1.00 32.75 301 PHE A O 1
ATOM 2271 N N . THR A 1 302 ? 11.342 45.835 3.305 1.00 35.50 302 THR A N 1
ATOM 2272 C CA . THR A 1 302 ? 11.353 46.751 4.467 1.00 35.50 302 THR A CA 1
ATOM 2273 C C . THR A 1 302 ? 12.767 46.935 5.055 1.00 35.50 302 THR A C 1
ATOM 2275 O O . THR A 1 302 ? 12.974 47.793 5.905 1.00 35.50 302 THR A O 1
ATOM 2278 N N . SER A 1 303 ? 13.763 46.182 4.564 1.00 34.72 303 SER A N 1
ATOM 2279 C CA . SER A 1 303 ? 15.180 46.269 4.956 1.00 34.72 303 SER A CA 1
ATOM 2280 C C . SER A 1 303 ? 16.085 47.004 3.953 1.00 34.72 303 SER A C 1
ATOM 2282 O O . SER A 1 303 ? 17.303 46.860 4.004 1.00 34.72 303 SER A O 1
ATOM 2284 N N . LEU A 1 304 ? 15.531 47.822 3.054 1.00 35.47 304 LEU A N 1
ATOM 2285 C CA . LEU A 1 304 ? 16.328 48.689 2.176 1.00 35.47 304 LEU A CA 1
ATOM 2286 C C . LEU A 1 304 ? 15.828 50.137 2.217 1.00 35.47 304 LEU A C 1
ATOM 2288 O O . LEU A 1 304 ? 15.232 50.650 1.275 1.00 35.47 304 LEU A O 1
ATOM 2292 N N . HIS A 1 305 ? 16.118 50.806 3.331 1.00 28.55 305 HIS A N 1
ATOM 229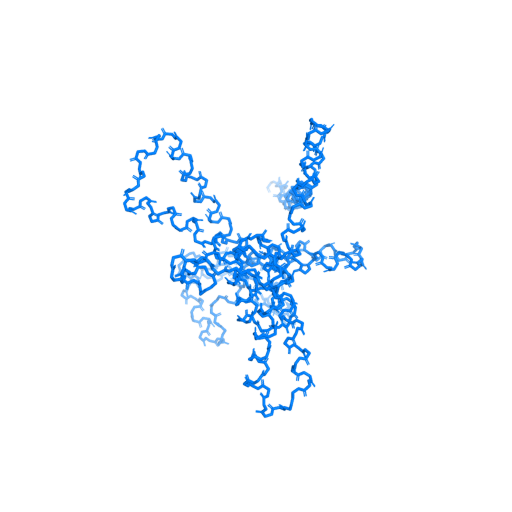3 C CA . HIS A 1 305 ? 16.417 52.237 3.351 1.00 28.55 305 HIS A CA 1
ATOM 2294 C C . HIS A 1 305 ? 17.579 52.461 4.319 1.00 28.55 305 HIS A C 1
ATOM 2296 O O . HIS A 1 305 ? 17.394 52.646 5.517 1.00 28.55 305 HIS A O 1
ATOM 2302 N N . ILE A 1 306 ? 18.790 52.407 3.770 1.00 39.16 306 ILE A N 1
ATOM 2303 C CA . ILE A 1 306 ? 19.929 53.130 4.329 1.00 39.16 306 ILE A CA 1
ATOM 2304 C C . ILE A 1 306 ? 19.831 54.536 3.734 1.00 39.16 306 ILE A C 1
ATOM 2306 O O . ILE A 1 306 ? 19.765 54.664 2.507 1.00 39.16 306 ILE A O 1
ATOM 2310 N N . PRO A 1 307 ? 19.823 55.583 4.567 1.00 32.88 307 PRO A N 1
ATOM 2311 C CA . PRO A 1 307 ? 20.729 56.671 4.248 1.00 32.88 307 PRO A CA 1
ATOM 2312 C C . PRO A 1 307 ? 21.506 57.185 5.467 1.00 32.88 307 PRO A C 1
ATOM 2314 O O . PRO A 1 307 ? 20.923 57.522 6.497 1.00 32.88 307 PRO A O 1
ATOM 2317 N N . VAL A 1 308 ? 22.806 57.340 5.187 1.00 34.56 308 VAL A N 1
ATOM 2318 C CA . VAL A 1 308 ? 23.909 58.020 5.896 1.00 34.56 308 VAL A CA 1
ATOM 2319 C C . VAL A 1 308 ? 24.550 57.265 7.055 1.00 34.56 308 VAL A C 1
ATOM 2321 O O . VAL A 1 308 ? 23.944 57.161 8.139 1.00 34.56 308 VAL A O 1
#

InterPro domains:
  IPR003352 Phosphotransferase system, EIIC [PF02378] (89-275)
  IPR013013 Phosphotransferase system, EIIC component, type 1 [PS51103] (85-308)
  IPR036878 Glucose permease domain IIB [G3DSA:3.30.1360.60] (1-49)
  IPR050558 Phosphotransferase System Sugar-Specific Components [PTHR30175] (1-276)

Organism: NCBI:txid2652291

Sequence (308 aa):
MKLKDASNVDVVTIKSIEGVLGVVESDTLQVVLGPGKVEKIGAEFAELTGIPLGTAEEPTAEELAKENKAERKAMQNHPVQRFLRRIANIFVPLLPGIIAAGLINGICNVINVSSKGALSGIWWYECIRTIGWALFEYLPIFVGMNAAKEFKGSPILGALAGAMCIANAGMPLLTKFNKTEVLLPFTGKVYNPAAGGLLAALIASIFFAWLEKQIRKIMPDILQTFFAPLFTVIIGALVTLLVLQPIGAGLTAGIFGGLDFIYTKLGAIGGYILTACLGTGFEKNKEIIKKAHENNAKYAFTSLHIPV

Secondary structure (DSSP, 8-state):
---S-GGG--HHHHHTSTTEEEEEESSSEEEEE-TTHHHHHHHHHHHHH---TT-S----HHHHHHHHHHGGGSS---HHHHHHHHHHHHHGGGHHHHHHHHHHHHHHHHHHHHTTTTTTT-HHHHHHHHHHHHHHHTHHHHHHHHHHHHTTS-HHHHHHHHHTTS--TT-TTTSPBTTBPPBPTTT-SB--TTTTHHHHHHHHHHHHHHHHHHHHHHS-HHHHHHHHHHHHHHHHHHHIIIIIHHHHHHHHHHHHHHHHHHHHHHHHHHHHHHHHHHHHHHHHHHHHHHHHHHHHHHHHHTT-----

Foldseek 3Di:
DADPDPVPDDLVVLCPDPQFPHWDDDRHIDTDGDPPVCVVVQVVVCVVPVPHPPVPPPQDLVNVVVVVVVVVPVDDPDPVVVVVVLLVQLCSVVVVLLVQLVVLVVVLVVCCVVVVNPCPPPVVSVVSNCSSVVCQQLVLLSSQLSLLVSLVAHSNLRSVLSVQLHDDCPPPLQDADPNHHRADPPPRDRFHSVLLPSQLSSVLSNQLSVQLVVLLVVDDPVCNVPVSSVCSNVVSVVCSRPPSSVVSNVVVVVVVVVLVCLCVVVPPVSVVVVCCVVVVVVVVVVVVVVVVVVVVVVVVVVPPDDDD

pLDDT: mean 77.53, std 19.18, range [28.55, 97.94]

Radius of gyration: 27.2 Å; chains: 1; bounding box: 51×89×61 Å